Protein AF-A0A9E7ELX6-F1 (afdb_monomer_lite)

Foldseek 3Di:
DDDDDADDDQGFDFDDDDDDDDDDDDPDPDDDGDGQGQDDPDFQPDKDKDWDDDPDATEIEIEGEGPDPVDDQQVVLVVVLVSCVVSVWPPWDWDQPDPFTWTWTADPVVRYIYIYTYQPVVVVLLVLVLVLQCQQEVLLVVLLVLQVLLCVLAVQQDLVVLHFHSSLSSLLSLLLQLPDVVRQTDLFLVDDWPDWDAGPNFIDTGHRVSVVNNCVRVVPPDDSLRSNLVSLCCLQPPDPQQFWAGESNVSDTDGCVVLVQNDDDVQFHSRHFYADNTNRNDGSSRSHDPVSSVSVNLLSVVLNCLSVPPPCSSDVSSNHDDPPDPDD

pLDDT: mean 79.44, std 24.9, range [22.45, 98.88]

InterPro domains:
  IPR002058 PAP/25A-associated [PF03828] (223-282)
  IPR043519 Nucleotidyltransferase superfamily [G3DSA:3.30.460.10] (56-136)
  IPR043519 Nucleotidyltransferase superfamily [SSF81301] (57-135)
  IPR054708 Poly(A) RNA polymerase, mitochondrial-like, central palm domain [PF22600] (55-135)

Organism: NCBI:txid320322

Secondary structure (DSSP, 8-state):
-------SSS------------S-TT---------------S---EEEEEE---TT--PEEEEEE---SSS-HHHHHHHHHHHHHHTT-EEEEEETTSSS-EEEEE-TTT--EEEEEES-HHHHHHHHHHHHHHHH-HHHHHHHHHHHHHHHHTT---GGGT---HHHHHHHHHHHHHHSSS-SS--GGGSPPSEEEEETTEEEEE---GGGGTTGGGG----HHHHHHHHHHIIIII--TTTEEEETTTTEEEEGGGGTTTS-BTTB--SSEEB-SS-TT-BGGGG--TTHHHHHHHHHHHHHHHHHH-SSHHHHHTPPP-TTPPP-

Structure (mmCIF, N/CA/C/O backbone):
data_AF-A0A9E7ELX6-F1
#
_entry.id   AF-A0A9E7ELX6-F1
#
loop_
_atom_site.group_PDB
_atom_site.id
_atom_site.type_symbol
_atom_site.label_atom_id
_atom_site.label_alt_id
_atom_site.label_comp_id
_atom_site.label_asym_id
_atom_site.label_entity_id
_atom_site.label_seq_id
_atom_site.pdbx_PDB_ins_code
_atom_site.Cartn_x
_atom_site.Cartn_y
_atom_site.Cartn_z
_atom_site.occupancy
_atom_site.B_iso_or_equiv
_atom_site.auth_seq_id
_atom_site.auth_comp_id
_atom_site.auth_asym_id
_atom_site.auth_atom_id
_atom_site.pdbx_PDB_model_num
ATOM 1 N N . MET A 1 1 ? -21.495 -4.767 -8.941 1.00 22.45 1 MET A N 1
ATOM 2 C CA . MET A 1 1 ? -21.399 -3.375 -8.457 1.00 22.45 1 MET A CA 1
ATOM 3 C C . MET A 1 1 ? -22.542 -3.220 -7.465 1.00 22.45 1 MET A C 1
ATOM 5 O O . MET A 1 1 ? -23.681 -3.338 -7.884 1.00 22.45 1 MET A O 1
ATOM 9 N N . HIS A 1 2 ? -22.265 -3.160 -6.161 1.00 27.70 2 HIS A N 1
ATOM 10 C CA . HIS A 1 2 ? -23.321 -3.033 -5.152 1.00 27.70 2 HIS A CA 1
ATOM 11 C C . HIS A 1 2 ? -23.671 -1.549 -5.040 1.00 27.70 2 HIS A C 1
ATOM 13 O O . HIS A 1 2 ? -22.804 -0.748 -4.699 1.00 27.70 2 HIS A O 1
ATOM 19 N N . LYS A 1 3 ? -24.893 -1.181 -5.428 1.00 23.05 3 LYS A N 1
ATOM 20 C CA . LYS A 1 3 ? -25.427 0.175 -5.291 1.00 23.05 3 LYS A CA 1
ATOM 21 C C . LYS A 1 3 ? -26.283 0.181 -4.026 1.00 23.05 3 LYS A C 1
ATOM 23 O O . LYS A 1 3 ? -27.256 -0.562 -3.958 1.00 23.05 3 LYS A O 1
ATOM 28 N N . LEU A 1 4 ? -25.883 0.963 -3.029 1.00 32.03 4 LEU A N 1
ATOM 29 C CA . LEU A 1 4 ? -26.749 1.339 -1.915 1.00 32.03 4 LEU A CA 1
ATOM 30 C C . LEU A 1 4 ? -27.625 2.494 -2.412 1.00 32.03 4 LEU A C 1
ATOM 32 O O . LEU A 1 4 ? -27.105 3.557 -2.742 1.00 32.03 4 LEU A O 1
ATOM 36 N N . GLU A 1 5 ? -28.933 2.271 -2.526 1.00 23.14 5 GLU A N 1
ATOM 37 C CA . GLU A 1 5 ? -29.912 3.345 -2.715 1.00 23.14 5 GLU A CA 1
ATOM 38 C C . GLU A 1 5 ? -30.614 3.607 -1.386 1.00 23.14 5 GLU A C 1
ATOM 40 O O . GLU A 1 5 ? -31.257 2.720 -0.830 1.00 23.14 5 GLU A O 1
ATOM 45 N N . ILE A 1 6 ? -30.485 4.838 -0.893 1.00 31.94 6 ILE A N 1
ATOM 46 C CA . ILE A 1 6 ? -31.216 5.353 0.264 1.00 31.94 6 ILE A CA 1
ATOM 47 C C . ILE A 1 6 ? -32.429 6.094 -0.304 1.00 31.94 6 ILE A C 1
ATOM 49 O O . ILE A 1 6 ? -32.270 7.108 -0.984 1.00 31.94 6 ILE A O 1
ATOM 53 N N . ARG A 1 7 ? -33.643 5.572 -0.088 1.00 24.70 7 ARG A N 1
ATOM 54 C CA . ARG A 1 7 ? -34.881 6.287 -0.432 1.00 24.70 7 ARG A CA 1
ATOM 55 C C . ARG A 1 7 ? -35.396 7.006 0.809 1.00 24.70 7 ARG A C 1
ATOM 57 O O . ARG A 1 7 ? -35.614 6.396 1.848 1.00 24.70 7 ARG A O 1
ATOM 64 N N . ASN A 1 8 ? -35.547 8.318 0.678 1.00 28.16 8 ASN A N 1
ATOM 65 C CA . ASN A 1 8 ? -35.987 9.221 1.731 1.00 28.16 8 ASN A CA 1
ATOM 66 C C . ASN A 1 8 ? -37.445 8.927 2.119 1.00 28.16 8 ASN A C 1
ATOM 68 O O . ASN A 1 8 ? -38.327 9.153 1.294 1.00 28.16 8 ASN A O 1
ATOM 72 N N . GLN A 1 9 ? -37.657 8.428 3.344 1.00 26.08 9 GLN A N 1
ATOM 73 C CA . GLN A 1 9 ? -38.807 8.612 4.255 1.00 26.08 9 GLN A CA 1
ATOM 74 C C . GLN A 1 9 ? -38.853 7.424 5.235 1.00 26.08 9 GLN A C 1
ATOM 76 O O . GLN A 1 9 ? -39.344 6.357 4.890 1.00 26.08 9 GLN A O 1
ATOM 81 N N . GLY A 1 10 ? -38.335 7.615 6.455 1.00 27.48 10 GLY A N 1
ATOM 82 C CA . GLY A 1 10 ? -38.254 6.562 7.478 1.00 27.48 10 GLY A CA 1
ATOM 83 C C . GLY A 1 10 ? -37.110 5.588 7.194 1.00 27.48 10 GLY A C 1
ATOM 84 O O . GLY A 1 10 ? -37.259 4.628 6.448 1.00 27.48 10 GLY A O 1
ATOM 85 N N . THR A 1 11 ? -35.929 5.882 7.728 1.00 34.50 11 THR A N 1
ATOM 86 C CA . THR A 1 11 ? -34.677 5.279 7.260 1.00 34.50 11 THR A CA 1
ATOM 87 C C . THR A 1 11 ? -34.459 3.873 7.829 1.00 34.50 11 THR A C 1
ATOM 89 O O . THR A 1 11 ? -33.931 3.716 8.927 1.00 34.50 11 THR A O 1
ATOM 92 N N . ASP A 1 12 ? -34.829 2.852 7.054 1.00 26.44 12 ASP A N 1
ATOM 93 C CA . ASP A 1 12 ? -34.402 1.462 7.247 1.00 26.44 12 ASP A CA 1
ATOM 94 C C . ASP A 1 12 ? -33.076 1.214 6.504 1.00 26.44 12 ASP A C 1
ATOM 96 O O . ASP A 1 12 ? -33.003 1.294 5.275 1.00 26.44 12 ASP A O 1
ATOM 100 N N . VAL A 1 13 ? -32.005 0.880 7.231 1.00 32.59 13 VAL A N 1
ATOM 101 C CA . VAL A 1 13 ? -30.742 0.419 6.627 1.00 32.59 13 VAL A CA 1
ATOM 102 C C . VAL A 1 13 ? -30.836 -1.088 6.396 1.00 32.59 13 VAL A C 1
ATOM 104 O O . VAL A 1 13 ? -30.871 -1.862 7.346 1.00 32.59 13 VAL A O 1
ATOM 107 N N . SER A 1 14 ? -30.884 -1.513 5.132 1.00 28.38 14 SER A N 1
ATOM 108 C CA . SER A 1 14 ? -30.935 -2.932 4.749 1.00 28.38 14 SER A CA 1
ATOM 109 C C . SER A 1 14 ? -29.590 -3.411 4.200 1.00 28.38 14 SER A C 1
ATOM 111 O O . SER A 1 14 ? -29.038 -2.816 3.273 1.00 28.38 14 SER A O 1
ATOM 113 N N . PHE A 1 15 ? -29.075 -4.514 4.747 1.00 33.44 15 PHE A N 1
ATOM 114 C CA . PHE A 1 15 ? -27.857 -5.178 4.281 1.00 33.44 15 PHE A CA 1
ATOM 115 C C . PHE A 1 15 ? -28.208 -6.230 3.223 1.00 33.44 15 PHE A C 1
ATOM 117 O O . PHE A 1 15 ? -29.028 -7.110 3.467 1.00 33.44 15 PHE A O 1
ATOM 124 N N . TYR A 1 16 ? -27.564 -6.177 2.055 1.00 28.41 16 TYR A N 1
ATOM 125 C CA . TYR A 1 16 ? -27.756 -7.170 0.995 1.00 28.41 16 TYR A CA 1
ATOM 126 C C . TYR A 1 16 ? -26.464 -7.954 0.780 1.00 28.41 16 TYR A C 1
ATOM 128 O O . TYR A 1 16 ? -25.477 -7.410 0.282 1.00 28.41 16 TYR A O 1
ATOM 136 N N . THR A 1 17 ? -26.469 -9.248 1.099 1.00 27.94 17 THR A N 1
ATOM 137 C CA . THR A 1 17 ? -25.413 -10.176 0.675 1.00 27.94 17 THR A CA 1
ATOM 138 C C . THR A 1 17 ? -26.001 -11.216 -0.277 1.00 27.94 17 THR A C 1
ATOM 140 O O . THR A 1 17 ? -27.091 -11.738 -0.063 1.00 27.94 17 THR A O 1
ATOM 143 N N . LYS A 1 18 ? -25.304 -11.481 -1.388 1.00 25.00 18 LYS A N 1
ATOM 144 C CA . LYS A 1 18 ? -25.704 -12.486 -2.383 1.00 25.00 18 LYS A CA 1
ATOM 145 C C . LYS A 1 18 ? -24.998 -13.797 -2.042 1.00 25.00 18 LYS A C 1
ATOM 147 O O . LYS A 1 18 ? -23.776 -13.866 -2.173 1.00 25.00 18 LYS A O 1
ATOM 152 N N . SER A 1 19 ? -25.730 -14.827 -1.622 1.00 27.33 19 SER A N 1
ATOM 153 C CA . SER A 1 19 ? -25.197 -16.193 -1.560 1.00 27.33 19 SER A CA 1
ATOM 154 C C . SER A 1 19 ? -25.403 -16.886 -2.916 1.00 27.33 19 SER A C 1
ATOM 156 O O . SER A 1 19 ? -26.374 -16.618 -3.623 1.00 27.33 19 SER A O 1
ATOM 158 N N . LYS A 1 20 ? -24.459 -17.739 -3.334 1.00 27.25 20 LYS A N 1
ATOM 159 C CA . LYS A 1 20 ? -24.657 -18.642 -4.479 1.00 27.25 20 LYS A CA 1
ATOM 160 C C . LYS A 1 20 ? -25.323 -19.920 -3.969 1.00 27.25 20 LYS A C 1
ATOM 162 O O . LYS A 1 20 ? -24.670 -20.694 -3.275 1.00 27.25 20 LYS A O 1
ATOM 167 N N . GLY A 1 21 ? -26.584 -20.126 -4.337 1.00 26.39 21 GLY A N 1
ATOM 168 C CA . GLY A 1 21 ? -27.239 -21.433 -4.324 1.00 26.39 21 GLY A CA 1
ATOM 169 C C . GLY A 1 21 ? -27.056 -22.121 -5.678 1.00 26.39 21 GLY A C 1
ATOM 170 O O . GLY A 1 21 ? -27.049 -21.466 -6.716 1.00 26.39 21 GLY A O 1
ATOM 171 N N . SER A 1 22 ? -26.826 -23.426 -5.646 1.00 36.28 22 SER A N 1
ATOM 172 C CA . SER A 1 22 ? -26.727 -24.330 -6.792 1.00 36.28 22 SER A CA 1
ATOM 173 C C . SER A 1 22 ? -28.102 -24.637 -7.395 1.00 36.28 22 SER A C 1
ATOM 175 O O . SER A 1 22 ? -28.970 -25.088 -6.652 1.00 36.28 22 SER A O 1
ATOM 177 N N . GLY A 1 23 ? -28.248 -24.504 -8.716 1.00 29.06 23 GLY A N 1
ATOM 178 C CA . GLY A 1 23 ? -29.360 -25.083 -9.481 1.00 29.06 23 GLY A CA 1
ATOM 179 C C . GLY A 1 23 ? -30.110 -24.085 -10.366 1.00 29.06 23 GLY A C 1
ATOM 180 O O . GLY A 1 23 ? -30.684 -23.143 -9.840 1.00 29.06 23 GLY A O 1
ATOM 181 N N . ASP A 1 24 ? -30.035 -24.353 -11.674 1.00 30.47 24 ASP A N 1
ATOM 182 C CA . ASP A 1 24 ? -30.873 -24.013 -12.838 1.00 30.47 24 ASP A CA 1
ATOM 183 C C . ASP A 1 24 ? -31.498 -22.612 -13.019 1.00 30.47 24 ASP A C 1
ATOM 185 O O . ASP A 1 24 ? -31.987 -21.950 -12.111 1.00 30.47 24 ASP A O 1
ATOM 189 N N . GLU A 1 25 ? -31.421 -22.157 -14.272 1.00 35.16 25 GLU A N 1
ATOM 190 C CA . GLU A 1 25 ? -31.136 -20.771 -14.657 1.00 35.16 25 GLU A CA 1
ATOM 191 C C . GLU A 1 25 ? -32.322 -19.797 -14.743 1.00 35.16 25 GLU A C 1
ATOM 193 O O . GLU A 1 25 ? -32.055 -18.630 -14.996 1.00 35.16 25 GLU A O 1
ATOM 198 N N . ASP A 1 26 ? -33.578 -20.174 -14.472 1.00 29.62 26 ASP A N 1
ATOM 199 C CA . ASP A 1 26 ? -34.710 -19.283 -14.815 1.00 29.62 26 ASP A CA 1
ATOM 200 C C . ASP A 1 26 ? -35.842 -19.095 -13.771 1.00 29.62 26 ASP A C 1
ATOM 202 O O . ASP A 1 26 ? -36.738 -18.295 -14.021 1.00 29.62 26 ASP A O 1
ATOM 206 N N . ASP A 1 27 ? -35.786 -19.685 -12.563 1.00 27.84 27 ASP A N 1
ATOM 207 C CA . ASP A 1 27 ? -36.924 -19.661 -11.600 1.00 27.84 27 ASP A CA 1
ATOM 208 C C . ASP A 1 27 ? -36.611 -19.152 -10.163 1.00 27.84 27 ASP A C 1
ATOM 210 O O . ASP A 1 27 ? -37.219 -19.578 -9.181 1.00 27.84 27 ASP A O 1
ATOM 214 N N . LEU A 1 28 ? -35.681 -18.205 -9.976 1.00 25.23 28 LEU A N 1
ATOM 215 C CA . LEU A 1 28 ? -35.247 -17.740 -8.637 1.00 25.23 28 LEU A CA 1
ATOM 216 C C . LEU A 1 28 ? -35.348 -16.214 -8.448 1.00 25.23 28 LEU A C 1
ATOM 218 O O . LEU A 1 28 ? -34.338 -15.520 -8.317 1.00 25.23 28 LEU A O 1
ATOM 222 N N . TRP A 1 29 ? -36.576 -15.685 -8.389 1.00 27.83 29 TRP A N 1
ATOM 223 C CA . TRP A 1 29 ? -36.841 -14.279 -8.026 1.00 27.83 29 TRP A CA 1
ATOM 224 C C . TRP A 1 29 ? -37.444 -14.065 -6.630 1.00 27.83 29 TRP A C 1
ATOM 226 O O . TRP A 1 29 ? -37.610 -12.913 -6.233 1.00 27.83 29 TRP A O 1
ATOM 236 N N . GLU A 1 30 ? -37.691 -15.112 -5.832 1.00 25.53 30 GLU A N 1
ATOM 237 C CA . GLU A 1 30 ? -38.274 -14.937 -4.494 1.00 25.53 30 GLU A CA 1
ATOM 238 C C . GLU A 1 30 ? -37.635 -15.778 -3.368 1.00 25.53 30 GLU A C 1
ATOM 240 O O . GLU A 1 30 ? -37.547 -17.004 -3.410 1.00 25.53 30 GLU A O 1
ATOM 245 N N . SER A 1 31 ? -37.324 -15.059 -2.280 1.00 23.12 31 SER A N 1
ATOM 246 C CA . SER A 1 31 ? -37.016 -15.508 -0.909 1.00 23.12 31 SER A CA 1
ATOM 247 C C . SER A 1 31 ? -35.575 -15.999 -0.638 1.00 23.12 31 SER A C 1
ATOM 249 O O . SER A 1 31 ? -34.993 -16.745 -1.410 1.00 23.12 31 SER A O 1
ATOM 251 N N . LYS A 1 32 ? -34.887 -15.617 0.448 1.00 24.28 32 LYS A N 1
ATOM 252 C CA . LYS A 1 32 ? -35.296 -15.032 1.737 1.00 24.28 32 LYS A CA 1
ATOM 253 C C . LYS A 1 32 ? -34.351 -13.888 2.142 1.00 24.28 32 LYS A C 1
ATOM 255 O O . LYS A 1 32 ? -33.142 -14.085 2.241 1.00 24.28 32 LYS A O 1
ATOM 260 N N . MET A 1 33 ? -34.921 -12.711 2.398 1.00 24.91 33 MET A N 1
ATOM 261 C CA . MET A 1 33 ? -34.268 -11.555 3.023 1.00 24.91 33 MET A CA 1
ATOM 262 C C . MET A 1 33 ? -34.242 -11.746 4.544 1.00 24.91 33 MET A C 1
ATOM 264 O O . MET A 1 33 ? -35.296 -11.927 5.142 1.00 24.91 33 MET A O 1
ATOM 268 N N . ASN A 1 34 ? -33.070 -11.654 5.172 1.00 25.73 34 ASN A N 1
ATOM 269 C CA . ASN A 1 34 ? -32.964 -11.438 6.616 1.00 25.73 34 ASN A CA 1
ATOM 270 C C . ASN A 1 34 ? -32.462 -10.004 6.830 1.00 25.73 34 ASN A C 1
ATOM 272 O O . ASN A 1 34 ? -31.333 -9.683 6.464 1.00 25.73 34 ASN A O 1
ATOM 276 N N . SER A 1 35 ? -33.323 -9.134 7.360 1.00 25.28 35 SER A N 1
ATOM 277 C CA . SER A 1 35 ? -33.039 -7.723 7.645 1.00 25.28 35 SER A CA 1
ATOM 278 C C . SER A 1 35 ? -32.598 -7.534 9.099 1.00 25.28 35 SER A C 1
ATOM 280 O O . SER A 1 35 ? -33.271 -8.021 10.005 1.00 25.28 35 SER A O 1
ATOM 282 N N . ALA A 1 36 ? -31.532 -6.768 9.334 1.00 26.83 36 ALA A N 1
ATOM 283 C CA . ALA A 1 36 ? -31.234 -6.177 10.638 1.00 26.83 36 ALA A CA 1
ATOM 284 C C . ALA A 1 36 ? -31.425 -4.658 10.526 1.00 26.83 36 ALA A C 1
ATOM 286 O O . ALA A 1 36 ? -30.651 -3.986 9.849 1.00 26.83 36 ALA A O 1
ATOM 287 N N . THR A 1 37 ? -32.484 -4.132 11.143 1.00 26.16 37 THR A N 1
ATOM 288 C CA . THR A 1 37 ? -32.845 -2.710 11.094 1.00 26.16 37 THR A CA 1
ATOM 289 C C . THR A 1 37 ? -32.130 -1.947 12.212 1.00 26.16 37 THR A C 1
ATOM 291 O O . THR A 1 37 ? -32.508 -2.065 13.376 1.00 26.16 37 THR A O 1
ATOM 294 N N . LEU A 1 38 ? -31.119 -1.137 11.880 1.00 29.27 38 LEU A N 1
ATOM 295 C CA . LEU A 1 38 ? -30.598 -0.119 12.802 1.00 29.27 38 LEU A CA 1
ATOM 296 C C . LEU A 1 38 ? -31.484 1.133 12.725 1.00 29.27 38 LEU A C 1
ATOM 298 O O . LEU A 1 38 ? -31.378 1.906 11.775 1.00 29.27 38 LEU A O 1
ATOM 302 N N . LYS A 1 39 ? -32.335 1.356 13.734 1.00 23.50 39 LYS A N 1
ATOM 303 C CA . LYS A 1 39 ? -32.979 2.661 13.953 1.00 23.50 39 LYS A CA 1
ATOM 304 C C . LYS A 1 39 ? -31.995 3.574 14.680 1.00 23.50 39 LYS A C 1
ATOM 306 O O . LYS A 1 39 ? -31.838 3.466 15.893 1.00 23.50 39 LYS A O 1
ATOM 311 N N . VAL A 1 40 ? -31.332 4.455 13.939 1.00 30.34 40 VAL A N 1
ATOM 312 C CA . VAL A 1 40 ? -30.548 5.559 14.507 1.00 30.34 40 VAL A CA 1
ATOM 313 C C . VAL A 1 40 ? -31.337 6.837 14.255 1.00 30.34 40 VAL A C 1
ATOM 315 O O . VAL A 1 40 ? -31.574 7.213 13.109 1.00 30.34 40 VAL A O 1
ATOM 318 N N . ASP A 1 41 ? -31.817 7.454 15.329 1.00 23.16 41 ASP A N 1
ATOM 319 C CA . ASP A 1 41 ? -32.601 8.681 15.262 1.00 23.16 41 ASP A CA 1
ATOM 320 C C . ASP A 1 41 ? -31.676 9.847 14.852 1.00 23.16 41 A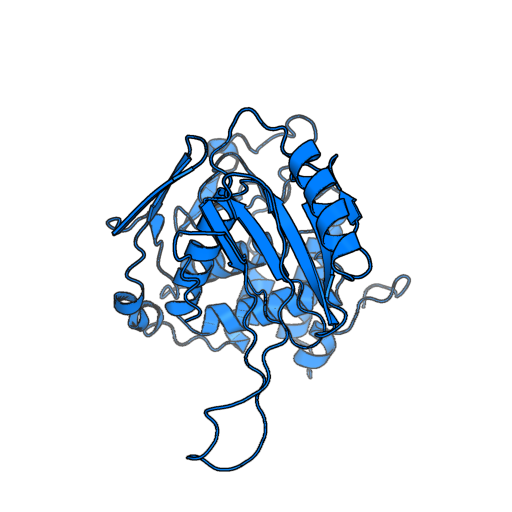SP A C 1
ATOM 322 O O . ASP A 1 41 ? -30.793 10.241 15.612 1.00 23.16 41 ASP A O 1
ATOM 326 N N . ARG A 1 42 ? -31.932 10.375 13.645 1.00 26.05 42 ARG A N 1
ATOM 327 C CA . ARG A 1 42 ? -31.391 11.585 12.983 1.00 26.05 42 ARG A CA 1
ATOM 328 C C . ARG A 1 42 ? -30.038 11.487 12.238 1.00 26.05 42 ARG A C 1
ATOM 330 O O . ARG A 1 42 ? -28.992 11.197 12.799 1.00 26.05 42 ARG A O 1
ATOM 337 N N . GLU A 1 43 ? -30.154 11.777 10.933 1.00 28.41 43 GLU A N 1
ATOM 338 C CA . GLU A 1 43 ? -29.164 12.231 9.931 1.00 28.41 43 GLU A CA 1
ATOM 339 C C . GLU A 1 43 ? -27.845 11.447 9.769 1.00 28.41 43 GLU A C 1
ATOM 341 O O . GLU A 1 43 ? -26.746 11.954 9.964 1.00 28.41 43 GLU A O 1
ATOM 346 N N . VAL A 1 44 ? -27.943 10.211 9.264 1.00 31.14 44 VAL A N 1
ATOM 347 C CA . VAL A 1 44 ? -26.820 9.532 8.590 1.00 31.14 44 VAL A CA 1
ATOM 348 C C . VAL A 1 44 ? -26.994 9.698 7.082 1.00 31.14 44 VAL A C 1
ATOM 350 O O . VAL A 1 44 ? -27.922 9.129 6.507 1.00 31.14 44 VAL A O 1
ATOM 353 N N . ASN A 1 45 ? -26.107 10.459 6.434 1.00 26.92 45 ASN A N 1
ATOM 354 C CA . ASN A 1 45 ? -26.265 10.791 5.018 1.00 26.92 45 ASN A CA 1
ATOM 355 C C . ASN A 1 45 ? -25.803 9.660 4.080 1.00 26.92 45 ASN A C 1
ATOM 357 O O . ASN A 1 45 ? -26.511 9.402 3.112 1.00 26.92 45 ASN A O 1
ATOM 361 N N . TYR A 1 46 ? -24.707 8.923 4.352 1.00 28.86 46 TYR A N 1
ATOM 362 C CA . TYR A 1 46 ? -24.292 7.764 3.527 1.00 28.86 46 TYR A CA 1
ATOM 363 C C . TYR A 1 46 ? -23.419 6.737 4.293 1.00 28.86 46 TYR A C 1
ATOM 365 O O . TYR A 1 46 ? -22.630 7.092 5.167 1.00 28.86 46 TYR A O 1
ATOM 373 N N . VAL A 1 47 ? -23.506 5.448 3.923 1.00 32.00 47 VAL A N 1
ATOM 374 C CA . VAL A 1 47 ? -22.641 4.353 4.424 1.00 32.00 47 VAL A CA 1
ATOM 375 C C . VAL A 1 47 ? -21.730 3.868 3.293 1.00 32.00 47 VAL A C 1
ATOM 377 O O . VAL A 1 47 ? -22.228 3.465 2.239 1.00 32.00 47 VAL A O 1
ATOM 380 N N . VAL A 1 48 ? -20.407 3.864 3.497 1.00 30.41 48 VAL A N 1
ATOM 381 C CA . VAL A 1 48 ? -19.440 3.332 2.518 1.00 30.41 48 VAL A CA 1
ATOM 382 C C . VAL A 1 48 ? -18.813 2.042 3.046 1.00 30.41 48 VAL A C 1
ATOM 384 O O . VAL A 1 48 ? -18.115 2.048 4.057 1.00 30.41 48 VAL A O 1
ATOM 387 N N . THR A 1 49 ? -19.044 0.926 2.349 1.00 33.94 49 THR A N 1
ATOM 388 C CA . THR A 1 49 ? -18.520 -0.401 2.716 1.00 33.94 49 THR A CA 1
ATOM 389 C C . THR A 1 49 ? -17.331 -0.800 1.839 1.00 33.94 49 THR A C 1
ATOM 391 O O . THR A 1 49 ? -17.460 -0.832 0.608 1.00 33.94 49 THR A O 1
ATOM 394 N N . HIS A 1 50 ? -16.210 -1.197 2.444 1.00 35.00 50 HIS A N 1
ATOM 395 C CA . HIS A 1 50 ? -15.087 -1.834 1.757 1.00 35.00 50 HIS A CA 1
ATOM 396 C C . HIS A 1 50 ? -14.962 -3.304 2.176 1.00 35.00 50 HIS A C 1
ATOM 398 O O . HIS A 1 50 ? -14.840 -3.635 3.348 1.00 35.00 50 HIS A O 1
ATOM 404 N N . ILE A 1 51 ? -14.972 -4.210 1.195 1.00 33.59 51 ILE A N 1
ATOM 405 C CA . ILE A 1 51 ? -14.756 -5.645 1.422 1.00 33.59 51 ILE A CA 1
ATOM 406 C C . ILE A 1 51 ? -13.311 -5.967 1.046 1.00 33.59 51 ILE A C 1
ATOM 408 O O . ILE A 1 51 ? -12.956 -5.946 -0.137 1.00 33.59 51 ILE A O 1
ATOM 412 N N . SER A 1 52 ? -12.472 -6.289 2.031 1.00 31.28 52 SER A N 1
ATOM 413 C CA . SER A 1 52 ? -11.122 -6.793 1.779 1.00 31.28 52 SER A CA 1
ATOM 414 C C . SER A 1 52 ? -11.174 -8.321 1.584 1.00 31.28 52 SER A C 1
ATOM 416 O O . SER A 1 52 ? -11.247 -9.107 2.523 1.00 31.28 52 SER A O 1
ATOM 418 N N . SER A 1 53 ? -11.220 -8.805 0.335 1.00 31.00 53 SER A N 1
ATOM 419 C CA . SER A 1 53 ? -11.390 -10.249 0.099 1.00 31.00 53 SER A CA 1
ATOM 420 C C . SER A 1 53 ? -10.082 -11.034 0.298 1.00 31.00 53 SER A C 1
ATOM 422 O O . SER A 1 53 ? -9.153 -10.917 -0.505 1.00 31.00 53 SER A O 1
ATOM 424 N N . SER A 1 54 ? -10.038 -11.917 1.297 1.00 32.19 54 SER A N 1
ATOM 425 C CA . SER A 1 54 ? -9.229 -13.147 1.269 1.00 32.19 54 SER A CA 1
ATOM 426 C C . SER A 1 54 ? -10.032 -14.277 1.931 1.00 32.19 54 SER A C 1
ATOM 428 O O . SER A 1 54 ? -10.635 -14.074 2.983 1.00 32.19 54 SER A O 1
ATOM 430 N N . ARG A 1 55 ? -10.137 -15.449 1.287 1.00 36.00 55 ARG A N 1
ATOM 431 C CA . ARG A 1 55 ? -11.000 -16.560 1.738 1.00 36.00 55 ARG A CA 1
ATOM 432 C C . ARG A 1 55 ? -10.557 -17.108 3.104 1.00 36.00 55 ARG A C 1
ATOM 434 O O . ARG A 1 55 ? -9.573 -17.836 3.183 1.00 36.00 55 ARG A O 1
ATOM 441 N N . SER A 1 56 ? -11.320 -16.759 4.145 1.00 38.00 56 SER A N 1
ATOM 442 C CA . SER A 1 56 ? -11.815 -17.596 5.270 1.00 38.00 56 SER A CA 1
ATOM 443 C C . SER A 1 56 ? -12.105 -16.784 6.542 1.00 38.00 56 SER A C 1
ATOM 445 O O . SER A 1 56 ? -12.829 -17.283 7.392 1.00 38.00 56 SER A O 1
ATOM 447 N N . LYS A 1 57 ? -11.626 -15.535 6.643 1.00 50.75 57 LYS A N 1
ATOM 448 C CA . LYS A 1 57 ? -12.038 -14.502 7.619 1.00 50.75 57 LYS A CA 1
ATOM 449 C C . LYS A 1 57 ? -11.685 -13.132 7.029 1.00 50.75 57 LYS A C 1
ATOM 451 O O . LYS A 1 57 ? -10.590 -12.630 7.262 1.00 50.75 57 LYS A O 1
ATOM 456 N N . SER A 1 58 ? -12.513 -12.612 6.127 1.00 51.03 58 SER A N 1
ATOM 457 C CA . SER A 1 58 ? -12.323 -11.259 5.594 1.00 51.03 58 SER A CA 1
ATOM 458 C C . SER A 1 58 ? -12.946 -10.265 6.561 1.00 51.03 58 SER A C 1
ATOM 460 O O . SER A 1 58 ? -14.166 -10.280 6.715 1.00 51.03 58 SER A O 1
ATOM 462 N N . ASP A 1 59 ? -12.111 -9.436 7.182 1.00 65.94 59 ASP A N 1
ATOM 463 C CA . ASP A 1 59 ? -12.562 -8.270 7.934 1.00 65.94 59 ASP A CA 1
ATOM 464 C C . ASP A 1 59 ? -13.114 -7.235 6.936 1.00 65.94 59 ASP A C 1
ATOM 466 O O . ASP A 1 59 ? -12.491 -6.936 5.904 1.00 65.94 59 ASP A O 1
ATOM 470 N N . ILE A 1 60 ? -14.336 -6.770 7.191 1.00 74.38 60 ILE A N 1
ATOM 471 C CA . ILE A 1 60 ? -14.998 -5.715 6.420 1.00 74.38 60 ILE A CA 1
ATOM 472 C C . ILE A 1 60 ? -14.742 -4.385 7.119 1.00 74.38 60 ILE A C 1
ATOM 474 O O . ILE A 1 60 ? -15.133 -4.210 8.269 1.00 74.38 60 ILE A O 1
ATOM 478 N N . ASP A 1 61 ? -14.168 -3.427 6.401 1.00 73.88 61 ASP A N 1
ATOM 479 C CA . ASP A 1 61 ? -13.975 -2.069 6.900 1.00 73.88 61 ASP A CA 1
ATOM 480 C C . ASP A 1 61 ? -15.109 -1.172 6.384 1.00 73.88 61 ASP A C 1
ATOM 482 O O . ASP A 1 61 ? -15.339 -1.059 5.172 1.00 73.88 61 ASP A O 1
ATOM 486 N N . VAL A 1 62 ? -15.836 -0.522 7.291 1.00 77.19 62 VAL A N 1
ATOM 487 C CA . VAL A 1 62 ? -16.945 0.387 6.966 1.00 77.19 62 VAL A CA 1
ATOM 488 C C . VAL A 1 62 ? -16.632 1.787 7.477 1.00 77.19 62 VAL A C 1
ATOM 490 O O . VAL A 1 62 ? -16.200 1.976 8.613 1.00 77.19 62 VAL A O 1
ATOM 493 N N . CYS A 1 63 ? -16.885 2.789 6.638 1.00 75.44 63 CYS A N 1
ATOM 494 C CA . CYS A 1 63 ? -16.865 4.188 7.043 1.00 75.44 63 CYS A CA 1
ATOM 495 C C . CYS A 1 63 ? -18.293 4.734 7.035 1.00 75.44 63 CYS A C 1
ATOM 497 O O . CYS A 1 63 ? -18.952 4.783 5.991 1.00 75.44 63 CYS A O 1
ATOM 499 N N . LEU A 1 64 ? -18.754 5.161 8.207 1.00 76.31 64 LEU A N 1
ATOM 500 C CA . LEU A 1 64 ? -19.998 5.890 8.388 1.00 76.31 64 LEU A CA 1
ATOM 501 C C . LEU A 1 64 ? -19.732 7.376 8.130 1.00 76.31 64 LEU A C 1
ATOM 503 O O . LEU A 1 64 ? -18.905 7.979 8.820 1.00 76.31 64 LEU A O 1
ATOM 507 N N . ALA A 1 65 ? -20.389 7.945 7.120 1.00 74.50 65 ALA A N 1
ATOM 508 C CA . ALA A 1 65 ? -20.313 9.370 6.829 1.00 74.50 65 ALA A CA 1
ATOM 509 C C . ALA A 1 65 ? -21.500 10.081 7.493 1.00 74.50 65 ALA A C 1
ATOM 511 O O . ALA A 1 65 ? -22.656 9.826 7.143 1.00 74.50 65 ALA A O 1
ATOM 512 N N . ILE A 1 66 ? -21.202 10.951 8.456 1.00 73.94 66 ILE A N 1
ATOM 513 C CA . ILE A 1 66 ? -22.189 11.747 9.193 1.00 73.94 66 ILE A CA 1
ATOM 514 C C . ILE A 1 66 ? -21.854 13.219 8.991 1.00 73.94 66 ILE A C 1
ATOM 516 O O . ILE A 1 66 ? -20.719 13.632 9.232 1.00 73.94 66 ILE A O 1
ATOM 520 N N . ASP A 1 67 ? -22.852 13.981 8.558 1.00 69.12 67 ASP A N 1
ATOM 521 C CA . ASP A 1 67 ? -22.756 15.412 8.253 1.00 69.12 67 ASP A CA 1
ATOM 522 C C . ASP A 1 67 ? -23.164 16.260 9.469 1.00 69.12 67 ASP A C 1
ATOM 524 O O . ASP A 1 67 ? -23.965 17.182 9.382 1.00 69.12 67 ASP A O 1
ATOM 528 N N . ASP A 1 68 ? -22.650 15.872 10.635 1.00 70.06 68 ASP A N 1
ATOM 529 C CA . ASP A 1 68 ? -22.841 16.566 11.905 1.00 70.06 68 ASP A CA 1
ATOM 530 C C . ASP A 1 68 ? -21.476 16.650 12.593 1.00 70.06 68 ASP A C 1
ATOM 532 O O . ASP A 1 68 ? -20.905 15.649 13.043 1.00 70.06 68 ASP A O 1
ATOM 536 N N . HIS A 1 69 ? -20.911 17.856 12.583 1.00 66.19 69 HIS A N 1
ATOM 537 C CA . HIS A 1 69 ? -19.575 18.137 13.100 1.00 66.19 69 HIS A CA 1
ATOM 538 C C . HIS A 1 69 ? -19.555 18.403 14.610 1.00 66.19 69 HIS A C 1
ATOM 540 O O . HIS A 1 69 ? -18.470 18.385 15.197 1.00 66.19 69 HIS A O 1
ATOM 546 N N . ASP A 1 70 ? -20.716 18.614 15.233 1.00 70.00 70 ASP A N 1
ATOM 547 C CA . ASP A 1 70 ? -20.820 18.926 16.661 1.00 70.00 70 ASP A CA 1
ATOM 548 C C . ASP A 1 70 ? -20.827 17.651 17.519 1.00 70.00 70 ASP A C 1
ATOM 550 O O . ASP A 1 70 ? -20.523 17.680 18.716 1.00 70.00 70 ASP A O 1
ATOM 554 N N . LEU A 1 71 ? -21.120 16.501 16.909 1.00 71.75 71 LEU A N 1
ATOM 555 C CA . LEU A 1 71 ? -21.097 15.211 17.582 1.00 71.75 71 LEU A CA 1
ATOM 556 C C . LEU A 1 71 ? -19.674 14.653 17.727 1.00 71.75 71 LEU A C 1
ATOM 558 O O . LEU A 1 71 ? -18.938 14.420 16.765 1.00 71.75 71 LEU A O 1
ATOM 562 N N . SER A 1 72 ? -19.315 14.323 18.966 1.00 83.44 72 SER A N 1
ATOM 563 C CA . SER A 1 72 ? -18.114 13.548 19.278 1.00 83.44 72 SER A CA 1
ATOM 564 C C . SER A 1 72 ? -18.145 12.197 18.552 1.00 83.44 72 SER A C 1
ATOM 566 O O . SER A 1 72 ? -19.051 11.384 18.752 1.00 83.44 72 SER A O 1
ATOM 568 N N . LYS A 1 73 ? -17.110 11.912 17.743 1.00 82.81 73 LYS A N 1
ATOM 569 C CA . LYS A 1 73 ? -16.944 10.611 17.061 1.00 82.81 73 LYS A CA 1
ATOM 570 C C . LYS A 1 73 ? -16.988 9.443 18.050 1.00 82.81 73 LYS A C 1
ATOM 572 O O . LYS A 1 73 ? -17.539 8.394 17.732 1.00 82.81 73 LYS A O 1
ATOM 577 N N . SER A 1 74 ? -16.422 9.626 19.243 1.00 85.62 74 SER A N 1
ATOM 578 C CA . SER A 1 74 ? -16.440 8.617 20.303 1.00 85.62 74 SER A CA 1
ATOM 579 C C . SER A 1 74 ? -17.857 8.354 20.800 1.00 85.62 74 SER A C 1
ATOM 581 O O . SER A 1 74 ? -18.231 7.196 20.951 1.00 85.62 74 SER A O 1
ATOM 583 N N . ASP A 1 75 ? -18.662 9.399 20.982 1.00 84.50 75 ASP A N 1
ATOM 584 C CA . ASP A 1 75 ? -20.040 9.266 21.466 1.00 84.50 75 ASP A CA 1
ATOM 585 C C . ASP A 1 75 ? -20.924 8.595 20.413 1.00 84.50 75 ASP A C 1
ATOM 587 O O . ASP A 1 75 ? -21.748 7.743 20.746 1.00 84.50 75 ASP A O 1
ATOM 591 N N . ILE A 1 76 ? -20.714 8.924 19.133 1.00 83.44 76 ILE A N 1
ATOM 592 C CA . ILE A 1 76 ? -21.366 8.242 18.008 1.00 83.44 76 ILE A CA 1
ATOM 593 C C . ILE A 1 76 ? -21.021 6.752 18.024 1.00 83.44 76 ILE A C 1
ATOM 595 O O . ILE A 1 76 ? -21.916 5.920 17.909 1.00 83.44 76 ILE A O 1
ATOM 599 N N . LEU A 1 77 ? -19.742 6.399 18.170 1.00 86.06 77 LEU A N 1
ATOM 600 C CA . LEU A 1 77 ? -19.303 5.002 18.173 1.00 86.06 77 LEU A CA 1
ATOM 601 C C . LEU A 1 77 ? -19.811 4.228 19.394 1.00 86.06 77 LEU A C 1
ATOM 603 O O . LEU A 1 77 ? -20.176 3.066 19.248 1.00 86.06 77 LEU A O 1
ATOM 607 N N . LEU A 1 78 ? -19.873 4.853 20.572 1.00 87.56 78 LEU A N 1
ATOM 608 C CA . LEU A 1 78 ? -20.454 4.235 21.768 1.00 87.56 78 LEU A CA 1
ATOM 609 C C . LEU A 1 78 ? -21.948 3.956 21.569 1.00 87.56 78 LEU A C 1
ATOM 611 O O . LEU A 1 78 ? -22.378 2.817 21.731 1.00 87.56 78 LEU A O 1
ATOM 615 N N . LYS A 1 79 ? -22.714 4.949 21.097 1.00 84.25 79 LYS A N 1
ATOM 616 C CA . LYS A 1 79 ? -24.132 4.756 20.748 1.00 84.25 79 LYS A CA 1
ATOM 617 C C . LYS A 1 79 ? -24.312 3.686 19.672 1.00 84.25 79 LYS A C 1
ATOM 619 O O . LYS A 1 79 ? -25.217 2.864 19.759 1.00 84.25 79 LYS A O 1
ATOM 624 N N . LEU A 1 80 ? -23.452 3.682 18.655 1.00 83.19 80 LEU A N 1
ATOM 625 C CA . LEU A 1 80 ? -23.485 2.679 17.597 1.00 83.19 80 LEU A CA 1
ATOM 626 C C . LEU A 1 80 ? -23.236 1.277 18.165 1.00 83.19 80 LEU A C 1
ATOM 628 O O . LEU A 1 80 ? -23.959 0.356 17.803 1.00 83.19 80 LEU A O 1
ATOM 632 N N . ALA A 1 81 ? -22.266 1.110 19.065 1.00 85.12 81 ALA A N 1
ATOM 633 C CA . ALA A 1 81 ? -22.006 -0.166 19.723 1.00 85.12 81 ALA A CA 1
ATOM 634 C C . ALA A 1 81 ? -23.235 -0.672 20.497 1.00 85.12 81 ALA A C 1
ATOM 636 O O . ALA A 1 81 ? -23.613 -1.830 20.320 1.00 85.12 81 ALA A O 1
ATOM 637 N N . ASP A 1 82 ? -23.913 0.196 21.254 1.00 79.00 82 ASP A N 1
ATOM 638 C CA . ASP A 1 82 ? -25.136 -0.164 21.986 1.00 79.00 82 ASP A CA 1
ATOM 639 C C . ASP A 1 82 ? -26.255 -0.639 21.040 1.00 79.00 82 ASP A C 1
ATOM 641 O O . ASP A 1 82 ? -26.936 -1.639 21.303 1.00 79.00 82 ASP A O 1
ATOM 645 N N . ILE A 1 83 ? -26.428 0.042 19.901 1.00 79.88 83 ILE A N 1
ATOM 646 C CA . ILE A 1 83 ? -27.433 -0.324 18.891 1.00 79.88 83 ILE A CA 1
ATOM 647 C C . ILE A 1 83 ? -27.070 -1.652 18.215 1.00 79.88 83 ILE A C 1
ATOM 649 O O . ILE A 1 83 ? -27.933 -2.514 18.053 1.00 79.88 83 ILE A O 1
ATOM 653 N N . LEU A 1 84 ? -25.802 -1.850 17.847 1.00 82.50 84 LEU A N 1
ATOM 654 C CA . LEU A 1 84 ? -25.322 -3.087 17.221 1.00 82.50 84 LEU A CA 1
ATOM 655 C C . LEU A 1 84 ? -25.460 -4.286 18.167 1.00 82.50 84 LEU A C 1
ATOM 657 O O . LEU A 1 84 ? -25.875 -5.364 17.739 1.00 82.50 84 LEU A O 1
ATOM 661 N N . GLN A 1 85 ? -25.173 -4.088 19.455 1.00 80.38 85 GLN A N 1
ATOM 662 C CA . GLN A 1 85 ? -25.341 -5.112 20.483 1.00 80.38 85 GLN A CA 1
ATOM 663 C C . GLN A 1 85 ? -26.823 -5.453 20.699 1.00 80.38 85 GLN A C 1
ATOM 665 O O . GLN A 1 85 ? -27.180 -6.628 20.782 1.00 80.38 85 GLN A O 1
ATOM 670 N N . SER A 1 86 ? -27.698 -4.444 20.695 1.00 77.25 86 SER A N 1
ATOM 671 C CA . SER A 1 86 ? -29.157 -4.636 20.736 1.00 77.25 86 SER A CA 1
ATOM 672 C C . SER A 1 86 ? -29.696 -5.334 19.477 1.00 77.25 86 SER A C 1
ATOM 674 O O . SER A 1 86 ? -30.712 -6.023 19.530 1.00 77.25 86 SER A O 1
ATOM 676 N N . GLY A 1 87 ? -28.997 -5.194 18.348 1.00 73.88 87 GLY A N 1
ATOM 677 C CA . GLY A 1 87 ? -29.283 -5.850 17.070 1.00 73.88 87 GLY A CA 1
ATOM 678 C C . GLY A 1 87 ? -28.809 -7.305 16.961 1.00 73.88 87 GLY A C 1
ATOM 679 O O . GLY A 1 87 ? -28.786 -7.840 15.855 1.00 73.88 87 GLY A O 1
ATOM 680 N N . ASN A 1 88 ? -28.436 -7.952 18.073 1.00 79.00 88 ASN A N 1
ATOM 681 C CA . ASN A 1 88 ? -27.934 -9.333 18.139 1.00 79.00 88 ASN A CA 1
ATOM 682 C C . ASN A 1 88 ? -26.612 -9.591 17.387 1.00 79.00 88 ASN A C 1
ATOM 684 O O . ASN A 1 88 ? -26.312 -10.739 17.048 1.00 79.00 88 ASN A O 1
ATOM 688 N N . LEU A 1 89 ? -25.798 -8.560 17.143 1.00 80.31 89 LEU A N 1
ATOM 689 C CA . LEU A 1 89 ? -24.430 -8.757 16.659 1.00 80.31 89 LEU A CA 1
ATOM 690 C C . LEU A 1 89 ? -23.527 -9.229 17.803 1.00 80.31 89 LEU A C 1
ATOM 692 O O . LEU A 1 89 ? -23.727 -8.892 18.970 1.00 80.31 89 LEU A O 1
ATOM 696 N N . GLN A 1 90 ? -22.530 -10.044 17.469 1.00 83.94 90 GLN A N 1
ATOM 697 C CA . GLN A 1 90 ? -21.631 -10.650 18.447 1.00 83.94 90 GLN A CA 1
ATOM 698 C C . GLN A 1 90 ? -20.327 -9.869 18.568 1.00 83.94 90 GLN A C 1
ATOM 700 O O . GLN A 1 90 ? -19.908 -9.185 17.638 1.00 83.94 90 GLN A O 1
ATOM 705 N N . ASN A 1 91 ? -19.657 -10.016 19.715 1.00 88.94 91 ASN A N 1
ATOM 706 C CA . ASN A 1 91 ? -18.332 -9.447 19.981 1.00 88.94 91 ASN A CA 1
ATOM 707 C C . ASN A 1 91 ? -18.229 -7.950 19.645 1.00 88.94 91 ASN A C 1
ATOM 709 O O . ASN A 1 91 ? -17.217 -7.497 19.111 1.00 88.94 91 ASN A O 1
ATOM 713 N N . VAL A 1 92 ? -19.290 -7.195 19.942 1.00 88.19 92 VAL A N 1
ATOM 714 C CA . VAL A 1 92 ? -19.319 -5.753 19.707 1.00 88.19 92 VAL A CA 1
ATOM 715 C C . VAL A 1 92 ? -18.366 -5.067 20.685 1.00 88.19 92 VAL A C 1
ATOM 717 O O . VAL A 1 92 ? -18.507 -5.211 21.898 1.00 88.19 92 VAL A O 1
ATOM 720 N N . GLN A 1 93 ? -17.383 -4.334 20.164 1.00 92.38 93 GLN A N 1
ATOM 721 C CA . GLN A 1 93 ? -16.377 -3.641 20.967 1.00 92.38 93 GLN A CA 1
ATOM 722 C C . GLN A 1 93 ? -16.070 -2.258 20.390 1.00 92.38 93 GLN A C 1
ATOM 724 O O . GLN A 1 93 ? -15.517 -2.141 19.298 1.00 92.38 93 GLN A O 1
ATOM 729 N N . ALA A 1 94 ? -16.358 -1.207 21.158 1.00 90.62 94 ALA A N 1
ATOM 730 C CA . ALA A 1 94 ? -15.934 0.151 20.836 1.00 90.62 94 ALA A CA 1
ATOM 731 C C . ALA A 1 94 ? -14.485 0.394 21.296 1.00 90.62 94 ALA A C 1
ATOM 733 O O . ALA A 1 94 ? -14.146 0.221 22.466 1.00 90.62 94 ALA A O 1
ATOM 734 N N . LEU A 1 95 ? -13.626 0.818 20.371 1.00 90.06 95 LEU A N 1
ATOM 735 C CA . LEU A 1 95 ? -12.227 1.182 20.594 1.00 90.06 95 LEU A CA 1
ATOM 736 C C . LEU A 1 95 ? -12.056 2.681 20.321 1.00 90.06 95 LEU A C 1
ATOM 738 O O . LEU A 1 95 ? -11.623 3.090 19.244 1.00 90.06 95 LEU A O 1
ATOM 742 N N . THR A 1 96 ? -12.421 3.515 21.293 1.00 88.38 96 THR A N 1
ATOM 743 C CA . THR A 1 96 ? -12.553 4.974 21.112 1.00 88.38 96 THR A CA 1
ATOM 744 C C . THR A 1 96 ? -11.268 5.773 21.335 1.00 88.38 96 THR A C 1
ATOM 746 O O . THR A 1 96 ? -11.176 6.914 20.898 1.00 88.38 96 THR A O 1
ATOM 749 N N . HIS A 1 97 ? -10.255 5.189 21.978 1.00 83.50 97 HIS A N 1
ATOM 750 C CA . HIS A 1 97 ? -8.992 5.874 22.297 1.00 83.50 97 HIS A CA 1
ATOM 751 C C . HIS A 1 97 ? -7.892 5.700 21.235 1.00 83.50 97 HIS A C 1
ATOM 753 O O . HIS A 1 97 ? -6.784 6.211 21.395 1.00 83.50 97 HIS A O 1
ATOM 759 N N . ALA A 1 98 ? -8.165 4.961 20.158 1.00 79.44 98 ALA A N 1
ATOM 760 C CA . ALA A 1 98 ? -7.227 4.790 19.054 1.00 79.44 98 ALA A CA 1
ATOM 761 C C . ALA A 1 98 ? -7.138 6.058 18.183 1.00 79.44 98 ALA A C 1
ATOM 763 O O . ALA A 1 98 ? -8.048 6.883 18.172 1.00 79.44 98 ALA A O 1
ATOM 764 N N . ARG A 1 99 ? -6.067 6.186 17.377 1.00 78.00 99 ARG A N 1
ATOM 765 C CA . ARG A 1 99 ? -5.915 7.286 16.395 1.00 78.00 99 ARG A CA 1
ATOM 766 C C . ARG A 1 99 ? -7.129 7.396 15.466 1.00 78.00 99 ARG A C 1
ATOM 768 O O . ARG A 1 99 ? -7.539 8.499 15.125 1.00 78.00 99 ARG A O 1
ATOM 775 N N . VAL A 1 100 ? -7.663 6.251 15.045 1.00 83.81 100 VAL A N 1
ATOM 776 C CA . VAL A 1 100 ? -8.939 6.146 14.337 1.00 83.81 100 VAL A CA 1
ATOM 777 C C . VAL A 1 100 ? -9.866 5.332 15.234 1.00 83.81 100 VAL A C 1
ATOM 779 O O . VAL A 1 100 ? -9.682 4.118 15.331 1.00 83.81 100 VAL A O 1
ATOM 782 N N . PRO A 1 101 ? -10.806 5.985 15.931 1.00 86.88 101 PRO A N 1
ATOM 783 C CA . PRO A 1 101 ? -11.823 5.306 16.718 1.00 86.88 101 PRO A CA 1
ATOM 784 C C . PRO A 1 101 ? -12.669 4.367 15.852 1.00 86.88 101 PRO A C 1
ATOM 786 O O . PRO A 1 101 ? -13.112 4.764 14.769 1.00 86.88 101 PRO A O 1
ATOM 789 N N . ILE A 1 102 ? -12.898 3.140 16.328 1.00 89.94 102 ILE A N 1
ATOM 790 C CA . ILE A 1 102 ? -13.688 2.124 15.612 1.00 89.94 102 ILE A CA 1
ATOM 791 C C . ILE A 1 102 ? -14.632 1.352 16.538 1.00 89.94 102 ILE A C 1
ATOM 793 O O . ILE A 1 102 ? -14.399 1.276 17.742 1.00 89.94 102 ILE A O 1
ATOM 797 N N . VAL A 1 103 ? -15.658 0.727 15.964 1.00 89.62 103 VAL A N 1
ATOM 798 C CA . VAL A 1 103 ? -16.441 -0.351 16.583 1.00 89.62 103 VAL A CA 1
ATOM 799 C C . VAL A 1 103 ? -16.172 -1.638 15.820 1.00 89.62 103 VAL A C 1
ATOM 801 O O . VAL A 1 103 ? -16.396 -1.693 14.614 1.00 89.62 103 VAL A O 1
ATOM 804 N N . LYS A 1 104 ? -15.697 -2.665 16.520 1.00 90.19 104 LYS A N 1
ATOM 805 C CA . LYS A 1 104 ? -15.560 -4.024 15.989 1.00 90.19 104 LYS A CA 1
ATOM 806 C C . LYS A 1 104 ? -16.831 -4.811 16.267 1.00 90.19 104 LYS A C 1
ATOM 808 O O . LYS A 1 104 ? -17.424 -4.624 17.326 1.00 90.19 104 LYS A O 1
ATOM 813 N N . LEU A 1 105 ? -17.229 -5.692 15.359 1.00 87.88 105 LEU A N 1
ATOM 814 C CA . LEU A 1 105 ? -18.368 -6.595 15.528 1.00 87.88 105 LEU A CA 1
ATOM 815 C C . LEU A 1 105 ? -18.196 -7.869 14.699 1.00 87.88 105 LEU A C 1
ATOM 817 O O . LEU A 1 105 ? -17.408 -7.911 13.755 1.00 87.88 105 LEU A O 1
ATOM 821 N N . ILE A 1 106 ? -18.985 -8.892 15.018 1.00 84.12 106 ILE A N 1
ATOM 822 C CA . ILE A 1 106 ? -19.165 -10.088 14.197 1.00 84.12 106 ILE A CA 1
ATOM 823 C C . ILE A 1 106 ? -20.650 -10.247 13.888 1.00 84.12 106 ILE A C 1
ATOM 825 O O . ILE A 1 106 ? -21.483 -10.277 14.795 1.00 84.12 106 ILE A O 1
ATOM 829 N N . ASP A 1 107 ? -20.976 -10.392 12.607 1.00 79.56 107 ASP A N 1
ATOM 830 C CA . ASP A 1 107 ? -22.302 -10.834 12.187 1.00 79.56 107 ASP A CA 1
ATOM 831 C C . ASP A 1 107 ? -22.418 -12.354 12.398 1.00 79.56 107 ASP A C 1
ATOM 833 O O . ASP A 1 107 ? -21.731 -13.116 11.709 1.00 79.56 107 ASP A O 1
ATOM 837 N N . PRO A 1 108 ? -23.269 -12.831 13.328 1.00 77.00 108 PRO A N 1
ATOM 838 C CA . PRO A 1 108 ? -23.394 -14.257 13.611 1.00 77.00 108 PRO A CA 1
ATOM 839 C C . PRO A 1 108 ? -24.001 -15.054 12.451 1.00 77.00 108 PRO A C 1
ATOM 841 O O . PRO A 1 108 ? -23.808 -16.268 12.396 1.00 77.00 108 PRO A O 1
ATOM 844 N N . VAL A 1 109 ? -24.725 -14.408 11.528 1.00 76.62 109 VAL A N 1
ATOM 845 C CA . VAL A 1 109 ? -25.366 -15.083 10.390 1.00 76.62 109 VAL A CA 1
ATOM 846 C C . VAL A 1 109 ? -24.330 -15.450 9.333 1.00 76.62 109 VAL A C 1
ATOM 848 O O . VAL A 1 109 ? -24.331 -16.567 8.816 1.00 76.62 109 VAL A O 1
ATOM 851 N N . THR A 1 110 ? -23.440 -14.515 9.005 1.00 76.38 110 THR A N 1
ATOM 852 C CA . THR A 1 110 ? -22.415 -14.711 7.969 1.00 76.38 110 THR A CA 1
ATOM 853 C C . THR A 1 110 ? -21.061 -15.151 8.528 1.00 76.38 110 THR A C 1
ATOM 855 O O . THR A 1 110 ? -20.216 -15.639 7.775 1.00 76.38 110 THR A O 1
ATOM 858 N N . GLY A 1 111 ? -20.837 -14.979 9.833 1.00 75.94 111 GLY A N 1
ATOM 859 C CA . GLY A 1 111 ? -19.543 -15.171 10.490 1.00 75.94 111 GLY A CA 1
ATOM 860 C C . GLY A 1 111 ? -18.508 -14.099 10.129 1.00 75.94 111 GLY A C 1
ATOM 861 O O . GLY A 1 111 ? -17.318 -14.288 10.395 1.00 75.94 111 GLY A O 1
ATOM 862 N N . LEU A 1 112 ? -18.927 -13.005 9.485 1.00 76.25 112 LEU A N 1
ATOM 863 C CA . LEU A 1 112 ? -18.037 -11.936 9.040 1.00 76.25 112 LEU A CA 1
ATOM 864 C C . LEU A 1 112 ? -17.729 -10.976 10.186 1.00 76.25 112 LEU A C 1
ATOM 866 O O . LEU A 1 112 ? -18.620 -10.527 10.902 1.00 76.25 112 LEU A O 1
ATOM 870 N N . SER A 1 113 ? -16.448 -10.652 10.319 1.00 80.88 113 SER A N 1
ATOM 871 C CA . SER A 1 113 ? -15.941 -9.620 11.217 1.00 80.88 113 SER A CA 1
ATOM 872 C C . SER A 1 113 ? -15.974 -8.268 10.503 1.00 80.88 113 SER A C 1
ATOM 874 O O . SER A 1 113 ? -15.720 -8.195 9.295 1.00 80.88 113 SER A O 1
ATOM 876 N N . CYS A 1 114 ? -16.329 -7.208 11.221 1.00 81.25 114 CYS A N 1
ATOM 877 C CA . CYS A 1 114 ? -16.452 -5.868 10.669 1.00 81.25 114 CYS A CA 1
ATOM 878 C C . CYS A 1 114 ? -15.924 -4.805 11.636 1.00 81.25 114 CYS A C 1
ATOM 880 O O . CYS A 1 114 ? -16.274 -4.804 12.815 1.00 81.25 114 CYS A O 1
ATOM 882 N N . ASP A 1 115 ? -15.124 -3.884 11.102 1.00 84.31 115 ASP A N 1
ATOM 883 C CA . ASP A 1 115 ? -14.638 -2.688 11.778 1.00 84.31 115 ASP A CA 1
ATOM 884 C C . ASP A 1 115 ? -15.363 -1.463 11.187 1.00 84.31 115 ASP A C 1
ATOM 886 O O . ASP A 1 115 ? -15.287 -1.200 9.985 1.00 84.31 115 ASP A O 1
ATOM 890 N N . ILE A 1 116 ? -16.072 -0.695 12.018 1.00 83.19 116 ILE A N 1
ATOM 891 C CA . ILE A 1 116 ? -16.800 0.517 11.612 1.00 83.19 116 ILE A CA 1
ATOM 892 C C . ILE A 1 116 ? -16.122 1.753 12.199 1.00 83.19 116 ILE A C 1
ATOM 894 O O . ILE A 1 116 ? -15.953 1.852 13.411 1.00 83.19 116 ILE A O 1
ATOM 898 N N . CYS A 1 117 ? -15.785 2.727 11.356 1.00 83.94 117 CYS A N 1
ATOM 899 C CA . CYS A 1 117 ? -15.253 4.033 11.752 1.00 83.94 117 CYS A CA 1
ATOM 900 C C . CYS A 1 117 ? -16.190 5.172 11.320 1.00 83.94 117 CYS A C 1
ATOM 902 O O . CYS A 1 117 ? -17.025 4.993 10.434 1.00 83.94 117 CYS A O 1
ATOM 904 N N . VAL A 1 118 ? -16.042 6.356 11.924 1.00 80.88 118 VAL A N 1
ATOM 905 C CA . VAL A 1 118 ? -16.843 7.550 11.592 1.00 80.88 118 VAL A CA 1
ATOM 906 C C . VAL A 1 118 ? -15.970 8.612 10.932 1.00 80.88 118 VAL A C 1
ATOM 908 O O . VAL A 1 118 ? -14.929 9.004 11.475 1.00 80.88 118 VAL A O 1
ATOM 911 N N . ASN A 1 119 ? -16.420 9.116 9.780 1.00 78.94 119 ASN A N 1
ATOM 912 C CA . ASN A 1 119 ? -15.791 10.214 9.044 1.00 78.94 119 ASN A CA 1
ATOM 913 C C . ASN A 1 119 ? -14.280 10.003 8.826 1.00 78.94 119 ASN A C 1
ATOM 915 O O . ASN A 1 119 ? -13.481 10.916 9.026 1.00 78.94 119 ASN A O 1
ATOM 919 N N . ASN A 1 120 ? -13.879 8.785 8.448 1.00 82.56 120 ASN A N 1
ATOM 920 C CA . ASN A 1 120 ? -12.541 8.477 7.930 1.00 82.56 120 ASN A CA 1
ATOM 921 C C . ASN A 1 120 ? -12.573 8.470 6.392 1.00 82.56 120 ASN A C 1
ATOM 923 O O . ASN A 1 120 ? -12.268 7.476 5.728 1.00 82.56 120 ASN A O 1
ATOM 927 N N . LEU A 1 121 ? -13.021 9.585 5.815 1.00 84.69 121 LEU A N 1
ATOM 928 C CA . LEU A 1 121 ? -13.302 9.681 4.382 1.00 84.69 121 LEU A CA 1
ATOM 929 C C . LEU A 1 121 ? -12.023 9.586 3.539 1.00 84.69 121 LEU A C 1
ATOM 931 O O . LEU A 1 121 ? -12.066 9.105 2.409 1.00 84.69 121 LEU A O 1
ATOM 935 N N . LEU A 1 122 ? -10.864 9.957 4.092 1.00 85.44 122 LEU A N 1
ATOM 936 C CA . LEU A 1 122 ? -9.593 9.851 3.377 1.00 85.44 122 LEU A CA 1
ATOM 937 C C . LEU A 1 122 ? -9.232 8.384 3.095 1.00 85.44 122 LEU A C 1
ATOM 939 O O . LEU A 1 122 ? -8.769 8.062 2.001 1.00 85.44 122 LEU A O 1
ATOM 943 N N . ALA A 1 123 ? -9.534 7.471 4.027 1.00 82.62 123 ALA A N 1
ATOM 944 C CA . ALA A 1 123 ? -9.355 6.034 3.816 1.00 82.62 123 ALA A CA 1
ATOM 945 C C . ALA A 1 123 ? -10.255 5.488 2.693 1.00 82.62 123 ALA A C 1
ATOM 947 O O . ALA A 1 123 ? -9.834 4.606 1.937 1.00 82.62 123 ALA A O 1
ATOM 948 N N . VAL A 1 124 ? -11.460 6.045 2.526 1.00 81.88 124 VAL A N 1
ATOM 949 C CA . VAL A 1 124 ? -12.355 5.710 1.406 1.00 81.88 124 VAL A CA 1
ATOM 950 C C . VAL A 1 124 ? -11.738 6.143 0.076 1.00 81.88 124 VAL A C 1
ATOM 952 O O . VAL A 1 124 ? -11.688 5.356 -0.874 1.00 81.88 124 VAL A O 1
ATOM 955 N N . VAL A 1 125 ? -11.211 7.370 0.005 1.00 87.50 125 VAL A N 1
ATOM 956 C CA . VAL A 1 125 ? -10.576 7.890 -1.217 1.00 87.50 125 VAL A CA 1
ATOM 957 C C . VAL A 1 125 ? -9.296 7.115 -1.554 1.00 87.50 125 VAL A C 1
ATOM 959 O O . VAL A 1 125 ? -9.105 6.739 -2.713 1.00 87.50 125 VAL A O 1
ATOM 962 N N . ASN A 1 126 ? -8.474 6.780 -0.554 1.00 88.25 126 ASN A N 1
ATOM 963 C CA . ASN A 1 126 ? -7.320 5.888 -0.710 1.00 88.25 126 ASN A CA 1
ATOM 964 C C . ASN A 1 126 ? -7.737 4.519 -1.257 1.00 88.25 126 ASN A C 1
ATOM 966 O O . ASN A 1 126 ? -7.141 4.013 -2.209 1.00 88.25 126 ASN A O 1
ATOM 970 N N . THR A 1 127 ? -8.809 3.932 -0.725 1.00 85.69 127 THR A N 1
ATOM 971 C CA . THR A 1 127 ? -9.292 2.630 -1.199 1.00 85.69 127 THR A CA 1
ATOM 972 C C . THR A 1 127 ? -9.824 2.695 -2.631 1.00 85.69 127 THR A C 1
ATOM 974 O O . THR A 1 127 ? -9.595 1.762 -3.409 1.00 85.69 127 THR A O 1
ATOM 977 N N . LYS A 1 128 ? -10.473 3.801 -3.025 1.00 92.44 128 LYS A N 1
ATOM 978 C CA . LYS A 1 128 ? -10.843 4.044 -4.428 1.00 92.44 128 LYS A CA 1
ATOM 979 C C . LYS A 1 128 ? -9.598 4.101 -5.321 1.00 92.44 128 LYS A C 1
ATOM 981 O O . LYS A 1 128 ? -9.554 3.365 -6.303 1.00 92.44 128 LYS A O 1
ATOM 986 N N . LEU A 1 129 ? -8.566 4.861 -4.942 1.00 94.19 129 LEU A N 1
ATOM 987 C CA . LEU A 1 129 ? -7.312 4.950 -5.704 1.00 94.19 129 LEU A CA 1
ATOM 988 C C . LEU A 1 129 ? -6.655 3.570 -5.897 1.00 94.19 129 LEU A C 1
ATOM 990 O O . LEU A 1 129 ? -6.280 3.204 -7.011 1.00 94.19 129 LEU A O 1
ATOM 994 N N . LEU A 1 130 ? -6.555 2.769 -4.831 1.00 93.38 130 LEU A N 1
ATOM 995 C CA . LEU A 1 130 ? -6.015 1.403 -4.890 1.00 93.38 130 LEU A CA 1
ATOM 996 C C . LEU A 1 130 ? -6.826 0.497 -5.827 1.00 93.38 130 LEU A C 1
ATOM 998 O O . LEU A 1 130 ? -6.259 -0.293 -6.587 1.00 93.38 130 LEU A O 1
ATOM 1002 N N . LYS A 1 131 ? -8.158 0.604 -5.776 1.00 89.06 131 LYS A N 1
ATOM 1003 C CA . LYS A 1 131 ? -9.065 -0.144 -6.653 1.00 89.06 131 LYS A CA 1
ATOM 1004 C C . LYS A 1 131 ? -8.891 0.272 -8.111 1.00 89.06 131 LYS A C 1
ATOM 1006 O O . LYS A 1 131 ? -8.914 -0.588 -8.989 1.00 89.06 131 LYS A O 1
ATOM 1011 N N . ASP A 1 132 ? -8.706 1.557 -8.370 1.00 94.25 132 ASP A N 1
ATOM 1012 C CA . ASP A 1 132 ? -8.496 2.080 -9.715 1.00 94.25 132 ASP A CA 1
ATOM 1013 C C . ASP A 1 132 ? -7.155 1.590 -10.282 1.00 94.25 132 ASP A C 1
ATOM 1015 O O . ASP A 1 132 ? -7.133 1.053 -11.389 1.00 94.25 132 ASP A O 1
ATOM 1019 N N . TYR A 1 133 ? -6.077 1.572 -9.488 1.00 97.88 133 TYR A N 1
ATOM 1020 C CA . TYR A 1 133 ? -4.830 0.892 -9.870 1.00 97.88 133 TYR A CA 1
ATOM 1021 C C . TYR A 1 133 ? -5.024 -0.603 -10.177 1.00 97.88 133 TYR A C 1
ATOM 1023 O O . TYR A 1 133 ? -4.497 -1.107 -11.172 1.00 97.88 133 TYR A O 1
ATOM 1031 N N . ALA A 1 134 ? -5.792 -1.326 -9.355 1.00 92.81 134 ALA A N 1
ATOM 1032 C CA . ALA A 1 134 ? -6.036 -2.762 -9.533 1.00 92.81 134 ALA A CA 1
ATOM 1033 C C . ALA A 1 134 ? -6.810 -3.106 -10.819 1.00 92.81 134 ALA A C 1
ATOM 1035 O O . ALA A 1 134 ? -6.733 -4.243 -11.289 1.00 92.81 134 ALA A O 1
ATOM 1036 N N . GLN A 1 135 ? -7.530 -2.143 -11.401 1.00 94.00 135 GLN A N 1
ATOM 1037 C CA . GLN A 1 135 ? -8.253 -2.312 -12.665 1.00 94.00 135 GLN A CA 1
ATOM 1038 C C . GLN A 1 135 ? -7.361 -2.152 -13.907 1.00 94.00 135 GLN A C 1
ATOM 1040 O O . GLN A 1 135 ? -7.772 -2.558 -14.996 1.00 94.00 135 GLN A O 1
ATOM 1045 N N . ILE A 1 136 ? -6.157 -1.587 -13.760 1.00 97.00 136 ILE A N 1
ATOM 1046 C CA . ILE A 1 136 ? -5.240 -1.307 -14.876 1.00 97.00 136 ILE A CA 1
ATOM 1047 C C . ILE A 1 136 ? -4.527 -2.582 -15.333 1.00 97.00 136 ILE A C 1
ATOM 1049 O O . ILE A 1 136 ? -4.514 -2.885 -16.523 1.00 97.00 136 ILE A O 1
ATOM 1053 N N . ASP A 1 137 ? -3.942 -3.339 -14.398 1.00 97.75 137 ASP A N 1
ATOM 1054 C CA . ASP A 1 137 ? -3.195 -4.562 -14.703 1.00 97.75 137 ASP A CA 1
ATOM 1055 C C . ASP A 1 137 ? -3.403 -5.636 -13.624 1.00 97.75 137 ASP A C 1
ATOM 1057 O O . ASP A 1 137 ? -3.140 -5.426 -12.437 1.00 97.75 137 ASP A O 1
ATOM 1061 N N . LYS A 1 138 ? -3.828 -6.834 -14.048 1.00 95.44 138 LYS A N 1
ATOM 1062 C CA . LYS A 1 138 ? -4.115 -7.971 -13.154 1.00 95.44 138 LYS A CA 1
ATOM 1063 C C . LYS A 1 138 ? -2.920 -8.394 -12.293 1.00 95.44 138 LYS A C 1
ATOM 1065 O O . LYS A 1 138 ? -3.118 -8.969 -11.221 1.00 95.44 138 LYS A O 1
ATOM 1070 N N . ARG A 1 139 ? -1.688 -8.124 -12.745 1.00 97.94 139 ARG A N 1
ATOM 1071 C CA . ARG A 1 139 ? -0.461 -8.485 -12.020 1.00 97.94 139 ARG A CA 1
ATOM 1072 C C . ARG A 1 139 ? -0.335 -7.727 -10.704 1.00 97.94 139 ARG A C 1
ATOM 1074 O O . ARG A 1 139 ? 0.250 -8.279 -9.780 1.00 97.94 139 ARG A O 1
ATOM 1081 N N . LEU A 1 140 ? -0.934 -6.536 -10.572 1.00 97.19 140 LEU A N 1
ATOM 1082 C CA . LEU A 1 140 ? -0.994 -5.833 -9.287 1.00 97.19 140 LEU A CA 1
ATOM 1083 C C . LEU A 1 140 ? -1.780 -6.641 -8.255 1.00 97.19 140 LEU A C 1
ATOM 1085 O O . LEU A 1 140 ? -1.276 -6.884 -7.163 1.00 97.19 140 LEU A O 1
ATOM 1089 N N . HIS A 1 141 ? -2.986 -7.095 -8.605 1.00 88.50 141 HIS A N 1
ATOM 1090 C CA . HIS A 1 141 ? -3.809 -7.886 -7.689 1.00 88.50 141 HIS A CA 1
ATOM 1091 C C . HIS A 1 141 ? -3.094 -9.179 -7.274 1.00 88.50 141 HIS A C 1
ATOM 1093 O O . HIS A 1 141 ? -3.063 -9.521 -6.095 1.00 88.50 141 HIS A O 1
ATOM 1099 N N . GLN A 1 142 ? -2.466 -9.864 -8.235 1.00 90.56 142 GLN A N 1
ATOM 1100 C CA . GLN A 1 142 ? -1.703 -11.087 -7.979 1.00 90.56 142 GLN A CA 1
ATOM 1101 C C . GLN A 1 142 ? -0.497 -10.835 -7.061 1.00 90.56 142 GLN A C 1
ATOM 1103 O O . GLN A 1 142 ? -0.318 -11.554 -6.080 1.00 90.56 142 GLN A O 1
ATOM 1108 N N . LEU A 1 143 ? 0.309 -9.808 -7.348 1.00 97.19 143 LEU A N 1
ATOM 1109 C CA . LEU A 1 143 ? 1.508 -9.488 -6.571 1.00 97.19 143 LEU A CA 1
ATOM 1110 C C . LEU A 1 143 ? 1.139 -9.050 -5.154 1.00 97.19 143 LEU A C 1
ATOM 1112 O O . LEU A 1 143 ? 1.667 -9.598 -4.191 1.00 97.19 143 LEU A O 1
ATOM 1116 N N . ALA A 1 144 ? 0.186 -8.125 -5.024 1.00 93.62 144 ALA A N 1
ATOM 1117 C CA . ALA A 1 144 ? -0.279 -7.642 -3.731 1.00 93.62 144 ALA A CA 1
ATOM 1118 C C . ALA A 1 144 ? -0.867 -8.776 -2.879 1.00 93.62 144 ALA A C 1
ATOM 1120 O O . ALA A 1 144 ? -0.626 -8.821 -1.675 1.00 93.62 144 ALA A O 1
ATOM 1121 N N . PHE A 1 145 ? -1.598 -9.719 -3.484 1.00 88.75 145 PHE A N 1
ATOM 1122 C CA . PHE A 1 145 ? -2.109 -10.889 -2.772 1.00 88.75 145 PHE A CA 1
ATOM 1123 C C . PHE A 1 145 ? -0.976 -11.770 -2.231 1.00 88.75 145 PHE A C 1
ATOM 1125 O O . PHE A 1 145 ? -0.982 -12.110 -1.048 1.00 88.75 145 PHE A O 1
ATOM 1132 N N . LEU A 1 146 ? 0.011 -12.101 -3.069 1.00 93.12 146 LEU A N 1
ATOM 1133 C CA . LEU A 1 146 ? 1.156 -12.930 -2.678 1.00 93.12 146 LEU A CA 1
ATOM 1134 C C . LEU A 1 146 ? 1.987 -12.249 -1.584 1.00 93.12 146 LEU A C 1
ATOM 1136 O O . LEU A 1 146 ? 2.264 -12.865 -0.560 1.00 93.12 146 LEU A O 1
ATOM 1140 N N . VAL A 1 147 ? 2.313 -10.965 -1.746 1.00 96.31 147 VAL A N 1
ATOM 1141 C CA . VAL A 1 147 ? 3.077 -10.198 -0.749 1.00 96.31 147 VAL A CA 1
ATOM 1142 C C . VAL A 1 147 ? 2.309 -10.091 0.568 1.00 96.31 147 VAL A C 1
ATOM 1144 O O . VAL A 1 147 ? 2.886 -10.320 1.627 1.00 96.31 147 VAL A O 1
ATOM 1147 N N . LYS A 1 148 ? 0.997 -9.829 0.540 1.00 91.06 148 LYS A N 1
ATOM 1148 C CA . LYS A 1 148 ? 0.182 -9.808 1.766 1.00 91.06 148 LYS A CA 1
ATOM 1149 C C . LYS A 1 148 ? 0.131 -11.171 2.450 1.00 91.06 148 LYS A C 1
ATOM 1151 O O . LYS A 1 148 ? 0.199 -11.232 3.677 1.00 91.06 148 LYS A O 1
ATOM 1156 N N . HIS A 1 149 ? -0.004 -12.248 1.678 1.00 89.44 149 HIS A N 1
ATOM 1157 C CA . HIS A 1 149 ? -0.014 -13.599 2.226 1.00 89.44 149 HIS A CA 1
ATOM 1158 C C . HIS A 1 149 ? 1.329 -13.940 2.879 1.00 89.44 149 HIS A C 1
ATOM 1160 O O . HIS A 1 149 ? 1.337 -14.373 4.027 1.00 89.44 149 HIS A O 1
ATOM 1166 N N . TRP A 1 150 ? 2.446 -13.646 2.204 1.00 96.19 150 TRP A N 1
ATOM 1167 C CA . TRP A 1 150 ? 3.789 -13.745 2.781 1.00 96.19 150 TRP A CA 1
ATOM 1168 C C . TRP A 1 150 ? 3.898 -12.941 4.077 1.00 96.19 150 TRP A C 1
ATOM 1170 O O . TRP A 1 150 ? 4.231 -13.511 5.112 1.00 96.19 150 TRP A O 1
ATOM 1180 N N . ALA A 1 151 ? 3.517 -11.663 4.065 1.00 93.94 151 ALA A N 1
ATOM 1181 C CA . ALA A 1 151 ? 3.646 -10.799 5.233 1.00 93.94 151 ALA A CA 1
ATOM 1182 C C . ALA A 1 151 ? 2.853 -11.332 6.438 1.00 93.94 151 ALA A C 1
ATOM 1184 O O . ALA A 1 151 ? 3.330 -11.286 7.570 1.00 93.94 151 ALA A O 1
ATOM 1185 N N . ARG A 1 152 ? 1.663 -11.900 6.197 1.00 89.19 152 ARG A N 1
ATOM 1186 C CA . ARG A 1 152 ? 0.859 -12.558 7.235 1.00 89.19 152 ARG A CA 1
ATOM 1187 C C . ARG A 1 152 ? 1.509 -13.850 7.732 1.00 89.19 152 ARG A C 1
ATOM 1189 O O . ARG A 1 152 ? 1.618 -14.036 8.939 1.00 89.19 152 ARG A O 1
ATOM 1196 N N . SER A 1 153 ? 1.951 -14.731 6.833 1.00 91.19 153 SER A N 1
ATOM 1197 C CA . SER A 1 153 ? 2.612 -15.989 7.210 1.00 91.19 153 SER A CA 1
ATOM 1198 C C . SER A 1 153 ? 3.887 -15.743 8.017 1.00 91.19 153 SER A C 1
ATOM 1200 O O . SER A 1 153 ? 4.185 -16.496 8.942 1.00 91.19 153 SER A O 1
ATOM 1202 N N . ARG A 1 154 ? 4.614 -14.666 7.708 1.00 93.50 154 ARG A N 1
ATOM 1203 C CA . ARG A 1 154 ? 5.860 -14.282 8.381 1.00 93.50 154 ARG A CA 1
ATOM 1204 C C . ARG A 1 154 ? 5.666 -13.353 9.586 1.00 93.50 154 ARG A C 1
ATOM 1206 O O . ARG A 1 154 ? 6.651 -12.981 10.205 1.00 93.50 154 ARG A O 1
ATOM 1213 N N . ARG A 1 155 ? 4.418 -13.013 9.943 1.00 91.88 155 ARG A N 1
ATOM 1214 C CA . ARG A 1 155 ? 4.060 -12.087 11.041 1.00 91.88 155 ARG A CA 1
ATOM 1215 C C . ARG A 1 155 ? 4.720 -10.704 10.938 1.00 91.88 155 ARG A C 1
ATOM 1217 O O . ARG A 1 155 ? 5.058 -10.086 11.937 1.00 91.88 155 ARG A O 1
ATOM 1224 N N . VAL A 1 156 ? 4.860 -10.196 9.715 1.00 93.12 156 VAL A N 1
ATOM 1225 C CA . VAL A 1 156 ? 5.371 -8.846 9.419 1.00 93.12 156 VAL A CA 1
ATOM 1226 C C . VAL A 1 156 ? 4.266 -7.907 8.905 1.00 93.12 156 VAL A C 1
ATOM 1228 O O . VAL A 1 156 ? 4.532 -7.000 8.117 1.00 93.12 156 VAL A O 1
ATOM 1231 N N . ASN A 1 157 ? 3.015 -8.151 9.322 1.00 88.44 157 ASN A N 1
ATOM 1232 C CA . ASN A 1 157 ? 1.804 -7.381 8.983 1.00 88.44 157 ASN A CA 1
ATOM 1233 C C . ASN A 1 157 ? 0.988 -6.993 10.239 1.00 88.44 157 ASN A C 1
ATOM 1235 O O . ASN A 1 157 ? -0.238 -7.045 10.253 1.00 88.44 157 ASN A O 1
ATOM 1239 N N . GLU A 1 158 ? 1.672 -6.693 11.338 1.00 85.31 158 GLU A N 1
ATOM 1240 C CA . GLU A 1 158 ? 1.105 -6.385 12.655 1.00 85.31 158 GLU A CA 1
ATOM 1241 C C . GLU A 1 158 ? 1.661 -5.034 13.134 1.00 85.31 158 GLU A C 1
ATOM 1243 O O . GLU A 1 158 ? 2.739 -4.950 13.730 1.00 85.31 158 GLU A O 1
ATOM 1248 N N . THR A 1 159 ? 0.942 -3.942 12.852 1.00 80.88 159 THR A N 1
ATOM 1249 C CA . THR A 1 159 ? 1.411 -2.569 13.133 1.00 80.88 159 THR A CA 1
ATOM 1250 C C . THR A 1 159 ? 1.644 -2.293 14.614 1.00 80.88 159 THR A C 1
ATOM 1252 O O . THR A 1 159 ? 2.548 -1.540 14.961 1.00 80.88 159 THR A O 1
ATOM 1255 N N . TYR A 1 160 ? 0.888 -2.944 15.498 1.00 76.94 160 TYR A N 1
ATOM 1256 C CA . TYR A 1 160 ? 1.071 -2.856 16.949 1.00 76.94 160 TYR A CA 1
ATOM 1257 C C . TYR A 1 160 ? 2.356 -3.545 17.443 1.00 76.94 160 TYR A C 1
ATOM 1259 O O . TYR A 1 160 ? 2.821 -3.236 18.535 1.00 76.94 160 TYR A O 1
ATOM 1267 N N . GLN A 1 161 ? 2.953 -4.437 16.642 1.00 79.50 161 GLN A N 1
ATOM 1268 C CA . GLN A 1 161 ? 4.286 -5.018 16.875 1.00 79.50 161 GLN A CA 1
ATOM 1269 C C . GLN A 1 161 ? 5.393 -4.263 16.119 1.00 79.50 161 GLN A C 1
ATOM 1271 O O . GLN A 1 161 ? 6.512 -4.754 15.998 1.00 79.50 161 GLN A O 1
ATOM 1276 N N . GLY A 1 162 ? 5.085 -3.082 15.575 1.00 82.31 162 GLY A N 1
ATOM 1277 C CA . GLY A 1 162 ? 6.043 -2.263 14.837 1.00 82.31 162 GLY A CA 1
ATOM 1278 C C . GLY A 1 162 ? 6.346 -2.766 13.425 1.00 82.31 162 GLY A C 1
ATOM 1279 O O . GLY A 1 162 ? 7.394 -2.457 12.876 1.00 82.31 162 GLY A O 1
ATOM 1280 N N . THR A 1 163 ? 5.460 -3.548 12.806 1.00 87.75 163 THR A N 1
ATOM 1281 C CA . THR A 1 163 ? 5.633 -3.977 11.404 1.00 87.75 163 THR A CA 1
ATOM 1282 C C . THR A 1 163 ? 4.664 -3.248 10.468 1.00 87.75 163 THR A C 1
ATOM 1284 O O . THR A 1 163 ? 3.845 -2.437 10.899 1.00 87.75 163 THR A O 1
ATOM 1287 N N . LEU A 1 164 ? 4.792 -3.449 9.157 1.00 92.38 164 LEU A N 1
ATOM 1288 C CA . LEU A 1 164 ? 4.040 -2.678 8.163 1.00 92.38 164 LEU A CA 1
ATOM 1289 C C . LEU A 1 164 ? 2.563 -3.080 8.106 1.00 92.38 164 LEU A C 1
ATOM 1291 O O . LEU A 1 164 ? 2.203 -4.224 8.355 1.00 92.38 164 LEU A O 1
ATOM 1295 N N . SER A 1 165 ? 1.691 -2.154 7.710 1.00 90.56 165 SER A N 1
ATOM 1296 C CA . SER A 1 165 ? 0.287 -2.475 7.445 1.00 90.56 165 SER A CA 1
ATOM 1297 C C . SER A 1 165 ? 0.106 -3.146 6.080 1.00 90.56 165 SER A C 1
ATOM 1299 O O . SER A 1 165 ? 0.894 -2.955 5.150 1.00 90.56 165 SER A O 1
ATOM 1301 N N . SER A 1 166 ? -1.007 -3.861 5.901 1.00 88.62 166 SER A N 1
ATOM 1302 C CA . SER A 1 166 ? -1.425 -4.344 4.577 1.00 88.62 166 SER A CA 1
ATOM 1303 C C . SER A 1 166 ? -1.518 -3.222 3.537 1.00 88.62 166 SER A C 1
ATOM 1305 O O . SER A 1 166 ? -1.200 -3.454 2.375 1.00 88.62 166 SER A O 1
ATOM 1307 N N . TYR A 1 167 ? -1.931 -2.018 3.943 1.00 93.19 167 TYR A N 1
ATOM 1308 C CA . TYR A 1 167 ? -1.986 -0.850 3.066 1.00 93.19 167 TYR A CA 1
ATOM 1309 C C . TYR A 1 167 ? -0.586 -0.441 2.581 1.00 93.19 167 TYR A C 1
ATOM 1311 O O . TYR A 1 167 ? -0.388 -0.278 1.376 1.00 93.19 167 TYR A O 1
ATOM 1319 N N . ALA A 1 168 ? 0.404 -0.402 3.480 1.00 96.50 168 ALA A N 1
ATOM 1320 C CA . ALA A 1 168 ? 1.792 -0.099 3.135 1.00 96.50 168 ALA A CA 1
ATOM 1321 C C . ALA A 1 168 ? 2.360 -1.083 2.101 1.00 96.50 168 ALA A C 1
ATOM 1323 O O . ALA A 1 168 ? 2.912 -0.655 1.088 1.00 96.50 168 ALA A O 1
ATOM 1324 N N . TYR A 1 169 ? 2.136 -2.391 2.278 1.00 97.50 169 TYR A N 1
ATOM 1325 C CA . TYR A 1 169 ? 2.568 -3.396 1.297 1.00 97.50 169 TYR A CA 1
ATOM 1326 C C . TYR A 1 169 ? 1.933 -3.211 -0.085 1.00 97.50 169 TYR A C 1
ATOM 1328 O O . TYR A 1 169 ? 2.591 -3.446 -1.100 1.00 97.50 169 TYR A O 1
ATOM 1336 N N . VAL A 1 170 ? 0.669 -2.783 -0.155 1.00 97.50 170 VAL A N 1
ATOM 1337 C CA . VAL A 1 170 ? 0.021 -2.509 -1.445 1.00 97.50 170 VAL A CA 1
ATOM 1338 C C . VAL A 1 170 ? 0.646 -1.280 -2.113 1.00 97.50 170 VAL A C 1
ATOM 1340 O O . VAL A 1 170 ? 0.916 -1.339 -3.313 1.00 97.50 170 VAL A O 1
ATOM 1343 N N . LEU A 1 171 ? 0.954 -0.213 -1.363 1.00 98.62 171 LEU A N 1
ATOM 1344 C CA . LEU A 1 171 ? 1.672 0.948 -1.909 1.00 98.62 171 LEU A CA 1
ATOM 1345 C C . LEU A 1 171 ? 3.065 0.566 -2.424 1.00 98.62 171 LEU A C 1
ATOM 1347 O O . LEU A 1 171 ? 3.433 0.958 -3.531 1.00 98.62 171 LEU A O 1
ATOM 1351 N N . MET A 1 172 ? 3.800 -0.268 -1.682 1.00 98.75 172 MET A N 1
ATOM 1352 C CA . MET A 1 172 ? 5.088 -0.816 -2.126 1.00 98.75 172 MET A CA 1
ATOM 1353 C C . MET A 1 172 ? 4.952 -1.601 -3.437 1.00 98.75 172 MET A C 1
ATOM 1355 O O . MET A 1 172 ? 5.794 -1.465 -4.323 1.00 98.75 172 MET A O 1
ATOM 1359 N N . CYS A 1 173 ? 3.891 -2.401 -3.594 1.00 98.81 173 CYS A N 1
ATOM 1360 C CA . CYS A 1 173 ? 3.626 -3.134 -4.836 1.00 98.81 173 CYS A CA 1
ATOM 1361 C C . CYS A 1 173 ? 3.309 -2.191 -6.004 1.00 98.81 173 CYS A C 1
ATOM 1363 O O . CYS A 1 173 ? 3.840 -2.381 -7.097 1.00 98.81 173 CYS A O 1
ATOM 1365 N N . ILE A 1 174 ? 2.461 -1.178 -5.793 1.00 98.81 174 ILE A N 1
ATOM 1366 C CA . ILE A 1 174 ? 2.115 -0.195 -6.832 1.00 98.81 174 ILE A CA 1
ATOM 1367 C C . ILE A 1 174 ? 3.371 0.546 -7.288 1.00 98.81 174 ILE A C 1
ATOM 1369 O O . ILE A 1 174 ? 3.655 0.578 -8.485 1.00 98.81 174 ILE A O 1
ATOM 1373 N N . HIS A 1 175 ? 4.152 1.070 -6.343 1.00 98.88 175 HIS A N 1
ATOM 1374 C CA . HIS A 1 175 ? 5.390 1.794 -6.629 1.00 98.88 175 HIS A CA 1
ATOM 1375 C C . HIS A 1 175 ? 6.397 0.927 -7.387 1.00 98.88 175 HIS A C 1
ATOM 1377 O O . HIS A 1 175 ? 6.909 1.328 -8.432 1.00 98.88 175 HIS A O 1
ATOM 1383 N N . PHE A 1 176 ? 6.605 -0.312 -6.938 1.00 98.88 176 PHE A N 1
ATOM 1384 C CA . PHE A 1 176 ? 7.467 -1.265 -7.630 1.00 98.88 176 PHE A CA 1
ATOM 1385 C C . PHE A 1 176 ? 7.033 -1.494 -9.090 1.00 98.88 176 PHE A C 1
ATOM 1387 O O . PHE A 1 176 ? 7.874 -1.540 -9.993 1.00 98.88 176 PHE A O 1
ATOM 1394 N N . LEU A 1 177 ? 5.723 -1.598 -9.346 1.00 98.81 177 LEU A N 1
ATOM 1395 C CA . LEU A 1 177 ? 5.168 -1.767 -10.692 1.00 98.81 177 LEU A CA 1
ATOM 1396 C C . LEU A 1 177 ? 5.253 -0.491 -11.554 1.00 98.81 177 LEU A C 1
ATOM 1398 O O . LEU A 1 177 ? 5.373 -0.602 -12.780 1.00 98.81 177 LEU A O 1
ATOM 1402 N N . GLN A 1 178 ? 5.245 0.696 -10.941 1.00 98.81 178 GLN A N 1
ATOM 1403 C CA . GLN A 1 178 ? 5.519 1.976 -11.613 1.00 98.81 178 GLN A CA 1
ATOM 1404 C C . GLN A 1 178 ? 6.991 2.091 -12.039 1.00 98.81 178 GLN A C 1
ATOM 1406 O O . GLN A 1 178 ? 7.286 2.601 -13.121 1.00 98.81 178 GLN A O 1
ATOM 1411 N N . LEU A 1 179 ? 7.917 1.563 -11.231 1.00 98.19 179 LEU A N 1
ATOM 1412 C CA . LEU A 1 179 ? 9.356 1.620 -11.506 1.00 98.19 179 LEU A CA 1
ATOM 1413 C C . LEU A 1 179 ? 9.849 0.612 -12.553 1.00 98.19 179 LEU A C 1
ATOM 1415 O O . LEU A 1 179 ? 10.969 0.761 -13.054 1.00 98.19 179 LEU A O 1
ATOM 1419 N N . ARG A 1 180 ? 9.051 -0.407 -12.912 1.00 98.38 180 ARG A N 1
ATOM 1420 C CA . ARG A 1 180 ? 9.450 -1.384 -13.941 1.00 98.38 180 ARG A CA 1
ATOM 1421 C C . ARG A 1 180 ? 9.763 -0.697 -15.269 1.00 98.38 180 ARG A C 1
ATOM 1423 O O . ARG A 1 180 ? 9.260 0.381 -15.585 1.00 98.38 180 ARG A O 1
ATOM 1430 N N . LYS A 1 181 ? 10.593 -1.347 -16.083 1.00 97.44 181 LYS A N 1
ATOM 1431 C CA . LYS A 1 181 ? 10.940 -0.889 -17.432 1.00 97.44 181 LYS A CA 1
ATOM 1432 C C . LYS A 1 181 ? 10.722 -2.040 -18.421 1.00 97.44 181 LYS A C 1
ATOM 1434 O O . LYS A 1 181 ? 11.479 -3.004 -18.374 1.00 97.44 181 LYS A O 1
ATOM 1439 N N . PRO A 1 182 ? 9.705 -1.967 -19.304 1.00 98.25 182 PRO A N 1
ATOM 1440 C CA . PRO A 1 182 ? 8.641 -0.952 -19.371 1.00 98.25 182 PRO A CA 1
ATOM 1441 C C . PRO A 1 182 ? 7.770 -0.910 -18.101 1.00 98.25 182 PRO A C 1
ATOM 1443 O O . PRO A 1 182 ? 7.639 -1.930 -17.424 1.00 98.25 182 PRO A O 1
ATOM 1446 N N . ALA A 1 183 ? 7.181 0.249 -17.787 1.00 98.38 183 ALA A N 1
ATOM 1447 C CA . ALA A 1 183 ? 6.320 0.414 -16.611 1.00 98.38 183 ALA A CA 1
ATOM 1448 C C . ALA A 1 183 ? 5.051 -0.440 -16.734 1.00 98.38 183 ALA A C 1
ATOM 1450 O O . ALA A 1 183 ? 4.491 -0.571 -17.825 1.00 98.38 183 ALA A O 1
ATOM 1451 N N . ILE A 1 184 ? 4.612 -1.031 -15.620 1.00 98.75 184 ILE A N 1
ATOM 1452 C CA . ILE A 1 184 ? 3.381 -1.836 -15.566 1.00 98.75 184 ILE A CA 1
ATOM 1453 C C . ILE A 1 184 ? 2.194 -0.978 -15.131 1.00 98.75 184 ILE A C 1
ATOM 1455 O O . ILE A 1 184 ? 1.095 -1.161 -15.650 1.00 98.75 184 ILE A O 1
ATOM 1459 N N . LEU A 1 185 ? 2.417 -0.032 -14.217 1.00 98.75 185 LEU A N 1
ATOM 1460 C CA . LEU A 1 185 ? 1.405 0.921 -13.765 1.00 98.75 185 LEU A CA 1
ATOM 1461 C C . LEU A 1 185 ? 1.836 2.363 -14.073 1.00 98.75 185 LEU A C 1
ATOM 1463 O O . LEU A 1 185 ? 3.027 2.669 -13.985 1.00 98.75 185 LEU A O 1
ATOM 1467 N N . PRO A 1 186 ? 0.891 3.251 -14.425 1.00 98.56 186 PRO A N 1
ATOM 1468 C CA . PRO A 1 186 ? 1.151 4.680 -14.557 1.00 98.56 186 PRO A CA 1
ATOM 1469 C C . PRO A 1 186 ? 1.225 5.359 -13.184 1.00 98.56 186 PRO A C 1
ATOM 1471 O O . PRO A 1 186 ? 0.972 4.747 -12.148 1.00 98.56 186 PRO A O 1
ATOM 1474 N N . CYS A 1 187 ? 1.518 6.656 -13.176 1.00 98.62 187 CYS A N 1
ATOM 1475 C CA . CYS A 1 187 ? 1.275 7.513 -12.022 1.00 98.62 187 CYS A CA 1
ATOM 1476 C C . CYS A 1 187 ? -0.055 8.254 -12.216 1.00 98.62 187 CYS A C 1
ATOM 1478 O O . CYS A 1 187 ? -0.101 9.248 -12.937 1.00 98.62 187 CYS A O 1
ATOM 1480 N N . LEU A 1 188 ? -1.141 7.774 -11.596 1.00 98.69 188 LEU A N 1
ATOM 1481 C CA . LEU A 1 188 ? -2.485 8.343 -11.804 1.00 98.69 188 LEU A CA 1
ATOM 1482 C C . LEU A 1 188 ? -2.609 9.795 -11.321 1.00 98.69 188 LEU A C 1
ATOM 1484 O O . LEU A 1 188 ? -3.409 10.554 -11.861 1.00 98.69 188 LEU A O 1
ATOM 1488 N N . GLN A 1 189 ? -1.815 10.187 -10.323 1.00 98.44 189 GLN A N 1
ATOM 1489 C CA . GLN A 1 189 ? -1.792 11.547 -9.769 1.00 98.44 189 GLN A CA 1
ATOM 1490 C C . GLN A 1 189 ? -0.934 12.526 -10.585 1.00 98.44 189 GLN A C 1
ATOM 1492 O O . GLN A 1 189 ? -1.001 13.727 -10.343 1.00 98.44 189 GLN A O 1
ATOM 1497 N N . ALA A 1 190 ? -0.151 12.037 -11.553 1.00 97.38 190 ALA A N 1
ATOM 1498 C CA . ALA A 1 190 ? 0.616 12.871 -12.483 1.00 97.38 190 ALA A CA 1
ATOM 1499 C C . ALA A 1 190 ? -0.093 13.083 -13.835 1.00 97.38 190 ALA A C 1
ATOM 1501 O O . ALA A 1 190 ? 0.437 13.768 -14.705 1.00 97.38 190 ALA A O 1
ATOM 1502 N N . MET A 1 191 ? -1.256 12.461 -14.034 1.00 97.81 191 MET A N 1
ATOM 1503 C CA . MET A 1 191 ? -2.062 12.573 -15.249 1.00 97.81 191 MET A CA 1
ATOM 1504 C C . MET A 1 191 ? -3.104 13.692 -15.127 1.00 97.81 191 MET A C 1
ATOM 1506 O O . MET A 1 191 ? -3.415 14.135 -14.021 1.00 97.81 191 MET A O 1
ATOM 1510 N N . ASP A 1 192 ? -3.693 14.097 -16.256 1.00 97.31 192 ASP A N 1
ATOM 1511 C CA . ASP A 1 192 ? -4.806 15.051 -16.279 1.00 97.31 192 ASP A CA 1
ATOM 1512 C C . ASP A 1 192 ? -5.975 14.521 -15.448 1.00 97.31 192 ASP A C 1
ATOM 1514 O O . ASP A 1 192 ? -6.542 13.471 -15.740 1.00 97.31 192 ASP A O 1
ATOM 1518 N N . ALA A 1 193 ? -6.323 15.221 -14.375 1.00 97.12 193 ALA A N 1
ATOM 1519 C CA . ALA A 1 193 ? -7.266 14.692 -13.407 1.00 97.12 193 ALA A CA 1
ATOM 1520 C C . ALA A 1 193 ? -8.691 14.597 -13.964 1.00 97.12 193 ALA A C 1
ATOM 1522 O O . ALA A 1 193 ? -9.203 15.523 -14.590 1.00 97.12 193 ALA A O 1
ATOM 1523 N N . THR A 1 194 ? -9.351 13.482 -13.664 1.00 97.94 194 THR A N 1
ATOM 1524 C CA . THR A 1 194 ? -10.773 13.238 -13.967 1.00 97.94 194 THR A CA 1
ATOM 1525 C C . THR A 1 194 ? -11.609 13.060 -12.702 1.00 97.94 194 THR A C 1
ATOM 1527 O O . THR A 1 194 ? -12.833 13.135 -12.757 1.00 97.94 194 THR A O 1
ATOM 1530 N N . TYR A 1 195 ? -10.944 12.944 -11.549 1.00 96.19 195 TYR A N 1
ATOM 1531 C CA . TYR A 1 195 ? -11.541 12.886 -10.226 1.00 96.19 195 TYR A CA 1
ATOM 1532 C C . TYR A 1 195 ? -10.919 13.938 -9.306 1.00 96.19 195 TYR A C 1
ATOM 1534 O O . TYR A 1 195 ? -9.698 14.120 -9.264 1.00 96.19 195 TYR A O 1
ATOM 1542 N N . THR A 1 196 ? -11.757 14.637 -8.542 1.00 97.25 196 THR A N 1
ATOM 1543 C CA . THR A 1 196 ? -11.334 15.575 -7.499 1.00 97.25 196 THR A CA 1
ATOM 1544 C C . THR A 1 196 ? -12.356 15.587 -6.372 1.00 97.25 196 THR A C 1
ATOM 1546 O O . THR A 1 196 ? -13.539 15.808 -6.613 1.00 97.25 196 THR A O 1
ATOM 1549 N N . VAL A 1 197 ? -11.891 15.400 -5.141 1.00 91.94 197 VAL A N 1
ATOM 1550 C CA . VAL A 1 197 ? -12.682 15.600 -3.920 1.00 91.94 197 VAL A CA 1
ATOM 1551 C C . VAL A 1 197 ? -11.809 16.272 -2.865 1.00 91.94 197 VAL A C 1
ATOM 1553 O O . VAL A 1 197 ? -10.596 16.066 -2.853 1.00 91.94 197 VAL A O 1
ATOM 1556 N N . THR A 1 198 ? -12.404 17.060 -1.977 1.00 92.88 198 THR A N 1
ATOM 1557 C CA . THR A 1 198 ? -11.709 17.607 -0.807 1.00 92.88 198 THR A CA 1
ATOM 1558 C C . THR A 1 198 ? -12.216 16.897 0.439 1.00 92.88 198 THR A C 1
ATOM 1560 O O . THR A 1 198 ? -13.420 16.854 0.669 1.00 92.88 198 THR A O 1
ATOM 1563 N N . VAL A 1 199 ? -11.299 16.339 1.226 1.00 85.06 199 VAL A N 1
ATOM 1564 C CA . VAL A 1 199 ? -11.584 15.661 2.496 1.00 85.06 199 VAL A CA 1
ATOM 1565 C C . VAL A 1 199 ? -10.675 16.258 3.557 1.00 85.06 199 VAL A C 1
ATOM 1567 O O . VAL A 1 199 ? -9.465 16.245 3.365 1.00 85.06 199 VAL A O 1
ATOM 1570 N N . ASP A 1 200 ? -11.232 16.791 4.646 1.00 82.94 200 ASP A N 1
ATOM 1571 C CA . ASP A 1 200 ? -10.465 17.364 5.765 1.00 82.94 200 ASP A CA 1
ATOM 1572 C C . ASP A 1 200 ? -9.351 18.329 5.298 1.00 82.94 200 ASP A C 1
ATOM 1574 O O . ASP A 1 200 ? -8.186 18.208 5.669 1.00 82.94 200 ASP A O 1
ATOM 1578 N N . ASN A 1 201 ? -9.704 19.269 4.409 1.00 87.44 201 ASN A N 1
ATOM 1579 C CA . ASN A 1 201 ? -8.797 20.228 3.746 1.00 87.44 201 ASN A CA 1
ATOM 1580 C C . ASN A 1 201 ? -7.727 19.619 2.820 1.00 87.44 201 ASN A C 1
ATOM 1582 O O . ASN A 1 201 ? -6.915 20.346 2.248 1.00 87.44 201 ASN A O 1
ATOM 1586 N N . THR A 1 202 ? -7.750 18.307 2.604 1.00 92.31 202 THR A N 1
ATOM 1587 C CA . THR A 1 202 ? -6.865 17.606 1.674 1.00 92.31 202 THR A CA 1
ATOM 1588 C C . THR A 1 202 ? -7.571 17.415 0.338 1.00 92.31 202 THR A C 1
ATOM 1590 O O . THR A 1 202 ? -8.551 16.674 0.213 1.00 92.31 202 THR A O 1
ATOM 1593 N N . LYS A 1 203 ? -7.066 18.092 -0.697 1.00 95.44 203 LYS A N 1
ATOM 1594 C CA . LYS A 1 203 ? -7.561 17.954 -2.067 1.00 95.44 203 LYS A CA 1
ATOM 1595 C C . LYS A 1 203 ? -7.006 16.671 -2.692 1.00 95.44 203 LYS A C 1
ATOM 1597 O O . LYS A 1 203 ? -5.838 16.596 -3.064 1.00 95.44 203 LYS A O 1
ATOM 1602 N N . CYS A 1 204 ? -7.862 15.672 -2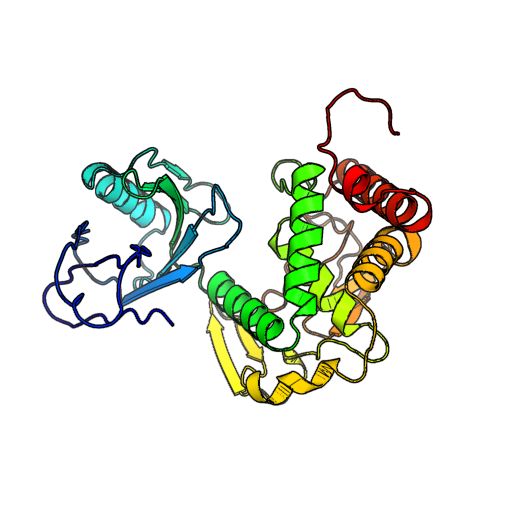.846 1.00 96.12 204 CYS A N 1
ATOM 1603 C CA . CYS A 1 204 ? -7.537 14.386 -3.446 1.00 96.12 204 CYS A CA 1
ATOM 1604 C C . CYS A 1 204 ? -7.861 14.434 -4.941 1.00 96.12 204 CYS A C 1
ATOM 1606 O O . CYS A 1 204 ? -9.026 14.528 -5.325 1.00 96.12 204 CYS A O 1
ATOM 1608 N N . THR A 1 205 ? -6.842 14.420 -5.798 1.00 97.81 205 THR A N 1
ATOM 1609 C CA . THR A 1 205 ? -6.980 14.629 -7.250 1.00 97.81 205 THR A CA 1
ATOM 1610 C C . THR A 1 205 ? -6.153 13.601 -8.017 1.00 97.81 205 THR A C 1
ATOM 1612 O O . THR A 1 205 ? -4.978 13.425 -7.701 1.00 97.81 205 THR A O 1
ATOM 1615 N N . TYR A 1 206 ? -6.755 12.911 -8.991 1.00 98.56 206 TYR A N 1
ATOM 1616 C CA . TYR A 1 206 ? -6.071 11.959 -9.881 1.00 98.56 206 TYR A CA 1
ATOM 1617 C C . TYR A 1 206 ? -6.928 11.616 -11.113 1.00 98.56 206 TYR A C 1
ATOM 1619 O O . TYR A 1 206 ? -8.083 12.036 -11.226 1.00 98.56 206 TYR A O 1
ATOM 1627 N N . PHE A 1 207 ? -6.361 10.861 -12.053 1.00 98.62 207 PHE A N 1
ATOM 1628 C CA . PHE A 1 207 ? -7.086 10.283 -13.185 1.00 98.62 207 PHE A CA 1
ATOM 1629 C C . PHE A 1 207 ? -7.755 8.952 -12.794 1.00 98.62 207 PHE A C 1
ATOM 1631 O O . PHE A 1 207 ? -7.048 7.988 -12.498 1.00 98.62 207 PHE A O 1
ATOM 1638 N N . ASP A 1 208 ? -9.089 8.868 -12.821 1.00 97.38 208 ASP A N 1
ATOM 1639 C CA . ASP A 1 208 ? -9.844 7.676 -12.395 1.00 97.38 208 ASP A CA 1
ATOM 1640 C C . ASP A 1 208 ? -10.582 6.929 -13.524 1.00 97.38 208 ASP A C 1
ATOM 1642 O O . ASP A 1 208 ? -11.121 5.849 -13.290 1.00 97.38 208 ASP A O 1
ATOM 1646 N N . GLN A 1 209 ? -10.519 7.431 -14.764 1.00 97.81 209 GLN A N 1
ATOM 1647 C CA . GLN A 1 209 ? -11.006 6.762 -15.987 1.00 97.81 209 GLN A CA 1
ATOM 1648 C C . GLN A 1 209 ? -10.096 5.588 -16.420 1.00 97.81 209 GLN A C 1
ATOM 1650 O O . GLN A 1 209 ? -9.603 5.503 -17.554 1.00 97.81 209 GLN A O 1
ATOM 1655 N N . VAL A 1 210 ? -9.790 4.686 -15.484 1.00 96.12 210 VAL A N 1
ATOM 1656 C CA . VAL A 1 210 ? -8.771 3.628 -15.611 1.00 96.12 210 VAL A CA 1
ATOM 1657 C C . VAL A 1 210 ? -9.110 2.545 -16.634 1.00 96.12 210 VAL A C 1
ATOM 1659 O O . VAL A 1 210 ? -8.217 1.829 -17.095 1.00 96.12 210 VAL A O 1
ATOM 1662 N N . GLU A 1 211 ? -10.361 2.449 -17.078 1.00 96.12 211 GLU A N 1
ATOM 1663 C CA . GLU A 1 211 ? -10.759 1.629 -18.224 1.00 96.12 211 GLU A CA 1
ATOM 1664 C C . GLU A 1 211 ? -9.987 1.993 -19.499 1.00 96.12 211 GLU A C 1
ATOM 1666 O O . GLU A 1 211 ? -9.677 1.106 -20.300 1.00 96.12 211 GLU A O 1
ATOM 1671 N N . ARG A 1 212 ? -9.580 3.262 -19.637 1.00 97.19 212 ARG A N 1
ATOM 1672 C CA . ARG A 1 212 ? -8.756 3.760 -20.750 1.00 97.19 212 ARG A CA 1
ATOM 1673 C C . ARG A 1 212 ? -7.292 3.313 -20.657 1.00 97.19 212 ARG A C 1
ATOM 1675 O O . ARG A 1 212 ? -6.548 3.452 -21.623 1.00 97.19 212 ARG A O 1
ATOM 1682 N N . LEU A 1 213 ? -6.875 2.760 -19.516 1.00 97.81 213 LEU A N 1
ATOM 1683 C CA . LEU A 1 213 ? -5.485 2.412 -19.207 1.00 97.81 213 LEU A CA 1
ATOM 1684 C C . LEU A 1 213 ? -5.218 0.906 -19.165 1.00 97.81 213 LEU A C 1
ATOM 1686 O O . LEU A 1 213 ? -4.081 0.505 -18.935 1.00 97.81 213 LEU A O 1
ATOM 1690 N N . ARG A 1 214 ? -6.206 0.053 -19.462 1.00 94.00 214 ARG A N 1
ATOM 1691 C CA . ARG A 1 214 ? -6.062 -1.420 -19.418 1.00 94.00 214 ARG A CA 1
ATOM 1692 C C . ARG A 1 214 ? -4.929 -1.980 -20.291 1.00 94.00 214 ARG A C 1
ATOM 1694 O O . ARG A 1 214 ? -4.451 -3.083 -20.053 1.00 94.00 214 ARG A O 1
ATOM 1701 N N . ALA A 1 215 ? -4.500 -1.235 -21.311 1.00 95.44 215 ALA A N 1
ATOM 1702 C CA . ALA A 1 215 ? -3.393 -1.615 -22.18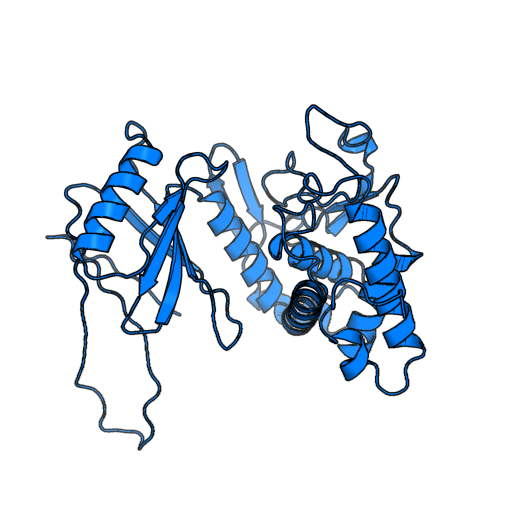6 1.00 95.44 215 ALA A CA 1
ATOM 1703 C C . ALA A 1 215 ? -2.016 -1.082 -21.732 1.00 95.44 215 ALA A C 1
ATOM 1705 O O . ALA A 1 215 ? -1.008 -1.424 -22.351 1.00 95.44 215 ALA A O 1
ATOM 1706 N N . PHE A 1 216 ? -1.945 -0.264 -20.673 1.00 98.25 216 PHE A N 1
ATOM 1707 C CA . PHE A 1 216 ? -0.727 0.448 -20.262 1.00 98.25 216 PHE A CA 1
ATOM 1708 C C . PHE A 1 216 ? 0.451 -0.509 -20.011 1.00 98.25 216 PHE A C 1
ATOM 1710 O O . PHE A 1 216 ? 1.515 -0.370 -20.616 1.00 98.25 216 PHE A O 1
ATOM 1717 N N . GLY A 1 217 ? 0.238 -1.538 -19.186 1.00 97.62 217 GLY A N 1
ATOM 1718 C CA . GLY A 1 217 ? 1.279 -2.491 -18.791 1.00 97.62 217 GLY A CA 1
ATOM 1719 C C . GLY A 1 217 ? 1.621 -3.564 -19.833 1.00 97.62 217 GLY A C 1
ATOM 1720 O O . GLY A 1 217 ? 2.537 -4.359 -19.608 1.00 97.62 217 GLY A O 1
ATOM 1721 N N . VAL A 1 218 ? 0.930 -3.616 -20.983 1.00 96.69 218 VAL A N 1
ATOM 1722 C CA . VAL A 1 218 ? 1.024 -4.729 -21.957 1.00 96.69 218 VAL A CA 1
ATOM 1723 C C . VAL A 1 218 ? 2.418 -4.867 -22.577 1.00 96.69 218 VAL A C 1
ATOM 1725 O O . VAL A 1 218 ? 2.811 -5.970 -22.975 1.00 96.69 218 VAL A O 1
ATOM 1728 N N . ARG A 1 219 ? 3.185 -3.772 -22.661 1.00 97.88 219 ARG A N 1
ATOM 1729 C CA . ARG A 1 219 ? 4.565 -3.791 -23.182 1.00 97.88 219 ARG A CA 1
ATOM 1730 C C . ARG A 1 219 ? 5.526 -4.542 -22.261 1.00 97.88 219 ARG A C 1
ATOM 1732 O O . ARG A 1 219 ? 6.487 -5.127 -22.748 1.00 97.88 219 ARG A O 1
ATOM 1739 N N . ASN A 1 220 ? 5.265 -4.559 -20.956 1.00 98.62 220 ASN A N 1
ATOM 1740 C CA . ASN A 1 220 ? 6.050 -5.339 -20.011 1.00 98.62 220 ASN A CA 1
ATOM 1741 C C . ASN A 1 220 ? 5.579 -6.804 -20.024 1.00 98.62 220 ASN A C 1
ATOM 1743 O O . ASN A 1 220 ? 4.402 -7.085 -19.791 1.00 98.62 220 ASN A O 1
ATOM 1747 N N . LYS A 1 221 ? 6.505 -7.738 -20.262 1.00 98.25 221 LYS A N 1
ATOM 1748 C CA . LYS A 1 221 ? 6.229 -9.182 -20.373 1.00 98.25 221 LYS A CA 1
ATOM 1749 C C . LYS A 1 221 ? 6.647 -9.998 -19.147 1.00 98.25 221 LYS A C 1
ATOM 1751 O O . LYS A 1 221 ? 6.625 -11.224 -19.200 1.00 98.25 221 LYS A O 1
ATOM 1756 N N . GLU A 1 222 ? 7.022 -9.348 -18.048 1.00 98.56 222 GLU A N 1
ATOM 1757 C CA . GLU A 1 222 ? 7.409 -10.042 -16.823 1.00 98.56 222 GLU A CA 1
ATOM 1758 C C . GLU A 1 222 ? 6.225 -10.836 -16.258 1.00 98.56 222 GLU A C 1
ATOM 1760 O O . GLU A 1 222 ? 5.110 -10.317 -16.104 1.00 98.56 222 GLU A O 1
ATOM 1765 N N . SER A 1 223 ? 6.482 -12.113 -15.968 1.00 98.31 223 SER A N 1
ATOM 1766 C CA . SER A 1 223 ? 5.526 -13.014 -15.330 1.00 98.31 223 SER A CA 1
ATOM 1767 C C . SER A 1 223 ? 5.349 -12.665 -13.853 1.00 98.31 223 SER A C 1
ATOM 1769 O O . SER A 1 223 ? 6.198 -12.010 -13.247 1.00 98.31 223 SER A O 1
ATOM 1771 N N . ILE A 1 224 ? 4.270 -13.156 -13.236 1.00 98.00 224 ILE A N 1
ATOM 1772 C CA . ILE A 1 224 ? 4.044 -12.943 -11.801 1.00 98.00 224 ILE A CA 1
ATOM 1773 C C . ILE A 1 224 ? 5.180 -13.512 -10.938 1.00 98.00 224 ILE A C 1
ATOM 1775 O O . ILE A 1 224 ? 5.585 -12.871 -9.977 1.00 98.00 224 ILE A O 1
ATOM 1779 N N . ALA A 1 225 ? 5.752 -14.660 -11.318 1.00 97.12 225 ALA A N 1
ATOM 1780 C CA . ALA A 1 225 ? 6.896 -15.246 -10.623 1.00 97.12 225 ALA A CA 1
ATOM 1781 C C . ALA A 1 225 ? 8.128 -14.331 -10.696 1.00 97.12 225 ALA A C 1
ATOM 1783 O O . ALA A 1 225 ? 8.784 -14.088 -9.684 1.00 97.12 225 ALA A O 1
ATOM 1784 N N . ARG A 1 226 ? 8.401 -13.754 -11.878 1.00 98.06 226 ARG A N 1
ATOM 1785 C CA . ARG A 1 226 ? 9.513 -12.814 -12.058 1.00 98.06 226 ARG A CA 1
ATOM 1786 C C . ARG A 1 226 ? 9.310 -11.532 -11.254 1.00 98.06 226 ARG A C 1
ATOM 1788 O O . ARG A 1 226 ? 10.261 -11.052 -10.647 1.00 98.06 226 ARG A O 1
ATOM 1795 N N . LEU A 1 227 ? 8.086 -11.005 -11.232 1.00 98.75 227 LEU A N 1
ATOM 1796 C CA . LEU A 1 227 ? 7.739 -9.808 -10.466 1.00 98.75 227 LEU A CA 1
ATOM 1797 C C . LEU A 1 227 ? 7.827 -10.043 -8.959 1.00 98.75 227 LEU A C 1
ATOM 1799 O O . LEU A 1 227 ? 8.332 -9.174 -8.259 1.00 98.75 227 LEU A O 1
ATOM 1803 N N . LEU A 1 228 ? 7.389 -11.206 -8.471 1.00 98.56 228 LEU A N 1
ATOM 1804 C CA . LEU A 1 228 ? 7.502 -11.570 -7.060 1.00 98.56 228 LEU A CA 1
ATOM 1805 C C . LEU A 1 228 ? 8.970 -11.636 -6.626 1.00 98.56 228 LEU A C 1
ATOM 1807 O O . LEU A 1 228 ? 9.346 -10.988 -5.654 1.00 98.56 228 LEU A O 1
ATOM 1811 N N . TRP A 1 229 ? 9.809 -12.351 -7.383 1.00 98.25 229 TRP A N 1
ATOM 1812 C CA . TRP A 1 229 ? 11.255 -12.387 -7.143 1.00 98.25 229 TRP A CA 1
ATOM 1813 C C . TRP A 1 229 ? 11.864 -10.981 -7.159 1.00 98.25 229 TRP A C 1
ATOM 1815 O O . TRP A 1 229 ? 12.555 -10.592 -6.222 1.00 98.25 229 TRP A O 1
ATOM 1825 N N . ALA A 1 230 ? 11.563 -10.188 -8.190 1.00 98.62 230 ALA A N 1
ATOM 1826 C CA . ALA A 1 230 ? 12.153 -8.864 -8.355 1.00 98.62 230 ALA A CA 1
ATOM 1827 C C . ALA A 1 230 ? 11.682 -7.874 -7.278 1.00 98.62 230 ALA A C 1
ATOM 1829 O O . ALA A 1 230 ? 12.444 -6.982 -6.913 1.00 98.62 230 ALA A O 1
ATOM 1830 N N . PHE A 1 231 ? 10.462 -8.035 -6.757 1.00 98.81 231 PHE A N 1
ATOM 1831 C CA . PHE A 1 231 ? 9.954 -7.258 -5.630 1.00 98.81 231 PHE A CA 1
ATOM 1832 C C . PHE A 1 231 ? 10.796 -7.510 -4.377 1.00 98.81 231 PHE A C 1
ATOM 1834 O O . PHE A 1 231 ? 11.327 -6.564 -3.799 1.00 98.81 231 PHE A O 1
ATOM 1841 N N . PHE A 1 232 ? 10.982 -8.775 -3.989 1.00 98.75 232 PHE A N 1
ATOM 1842 C CA . PHE A 1 232 ? 11.789 -9.107 -2.812 1.00 98.75 232 PHE A CA 1
ATOM 1843 C C . PHE A 1 232 ? 13.261 -8.752 -3.002 1.00 98.75 232 PHE A C 1
ATOM 1845 O O . PHE A 1 232 ? 13.867 -8.186 -2.100 1.00 98.75 232 PHE A O 1
ATOM 1852 N N . HIS A 1 233 ? 13.813 -8.977 -4.195 1.00 98.44 233 HIS A N 1
ATOM 1853 C CA . HIS A 1 233 ? 15.183 -8.582 -4.516 1.00 98.44 233 HIS A CA 1
ATOM 1854 C C . HIS A 1 233 ? 15.387 -7.060 -4.424 1.00 98.44 233 HIS A C 1
ATOM 1856 O O . HIS A 1 233 ? 16.431 -6.599 -3.964 1.00 98.44 233 HIS A O 1
ATOM 1862 N N . TYR A 1 234 ? 14.391 -6.260 -4.828 1.00 98.69 234 TYR A N 1
ATOM 1863 C CA . TYR A 1 234 ? 14.436 -4.805 -4.673 1.00 98.69 234 TYR A CA 1
ATOM 1864 C C . TYR A 1 234 ? 14.507 -4.394 -3.200 1.00 98.69 234 TYR A C 1
ATOM 1866 O O . TYR A 1 234 ? 15.408 -3.647 -2.819 1.00 98.69 234 TYR A O 1
ATOM 1874 N N . TRP A 1 235 ? 13.606 -4.911 -2.365 1.00 98.50 235 TRP A N 1
ATOM 1875 C CA . TRP A 1 235 ? 13.563 -4.553 -0.945 1.00 98.50 235 TRP A CA 1
ATOM 1876 C C . TRP A 1 235 ? 14.721 -5.140 -0.133 1.00 98.50 235 TRP A C 1
ATOM 1878 O O . TRP A 1 235 ? 15.141 -4.524 0.842 1.00 98.50 235 TRP A O 1
ATOM 1888 N N . ALA A 1 236 ? 15.277 -6.278 -0.539 1.00 98.19 236 ALA A N 1
ATOM 1889 C CA . ALA A 1 236 ? 16.454 -6.856 0.099 1.00 98.19 236 ALA A CA 1
ATOM 1890 C C . ALA A 1 236 ? 17.734 -6.064 -0.222 1.00 98.19 236 ALA A C 1
ATOM 1892 O O . ALA A 1 236 ? 18.505 -5.749 0.682 1.00 98.19 236 ALA A O 1
ATOM 1893 N N . TYR A 1 237 ? 17.954 -5.719 -1.498 1.00 98.19 237 TYR A N 1
ATOM 1894 C CA . TYR A 1 237 ? 19.293 -5.336 -1.967 1.00 98.19 237 TYR A CA 1
ATOM 1895 C C . TYR A 1 237 ? 19.390 -3.994 -2.698 1.00 98.19 237 TYR A C 1
ATOM 1897 O O . TYR A 1 237 ? 20.501 -3.509 -2.900 1.00 98.19 237 TYR A O 1
ATOM 1905 N N . HIS A 1 238 ? 18.277 -3.390 -3.123 1.00 97.69 238 HIS A N 1
ATOM 1906 C CA . HIS A 1 238 ? 18.314 -2.181 -3.959 1.00 97.69 238 HIS A CA 1
ATOM 1907 C C . HIS A 1 238 ? 17.699 -0.941 -3.320 1.00 97.69 238 HIS A C 1
ATOM 1909 O O . HIS A 1 238 ? 18.093 0.163 -3.684 1.00 97.69 238 HIS A O 1
ATOM 1915 N N . HIS A 1 239 ? 16.732 -1.089 -2.417 1.00 98.06 239 HIS A N 1
ATOM 1916 C CA . HIS A 1 239 ? 16.123 0.061 -1.762 1.00 98.06 239 HIS A CA 1
ATOM 1917 C C . HIS A 1 239 ? 17.128 0.755 -0.830 1.00 98.06 239 HIS A C 1
ATOM 1919 O O . HIS A 1 239 ? 17.661 0.126 0.090 1.00 98.06 239 HIS A O 1
ATOM 1925 N N . ASP A 1 240 ? 17.363 2.055 -1.028 1.00 97.69 240 ASP A N 1
ATOM 1926 C CA . ASP A 1 240 ? 18.186 2.842 -0.112 1.00 97.69 240 ASP A CA 1
ATOM 1927 C C . ASP A 1 240 ? 17.350 3.289 1.095 1.00 97.69 240 ASP A C 1
ATOM 1929 O O . ASP A 1 240 ? 16.825 4.400 1.163 1.00 97.69 240 ASP A O 1
ATOM 1933 N N . TYR A 1 241 ? 17.282 2.417 2.102 1.00 96.62 241 TYR A N 1
ATOM 1934 C CA . TYR A 1 241 ? 16.617 2.692 3.379 1.00 96.62 241 TYR A CA 1
ATOM 1935 C C . TYR A 1 241 ? 17.138 3.944 4.096 1.00 96.62 241 TYR A C 1
ATOM 1937 O O . TYR A 1 241 ? 16.478 4.425 5.017 1.00 96.62 241 TYR A O 1
ATOM 1945 N N . THR A 1 242 ? 18.309 4.470 3.734 1.00 95.06 242 THR A N 1
ATOM 1946 C CA . THR A 1 242 ? 18.880 5.665 4.364 1.00 95.06 242 THR A CA 1
ATOM 1947 C C . THR A 1 242 ? 18.300 6.927 3.749 1.00 95.06 242 THR A C 1
ATOM 1949 O O . THR A 1 242 ? 17.937 7.845 4.486 1.00 95.06 242 THR A O 1
ATOM 1952 N N . ASN A 1 243 ? 18.178 6.966 2.421 1.00 96.75 243 ASN A N 1
ATOM 1953 C CA . ASN A 1 243 ? 17.921 8.205 1.688 1.00 96.75 243 ASN A CA 1
ATOM 1954 C C . ASN A 1 243 ? 16.585 8.243 0.949 1.00 96.75 243 ASN A C 1
ATOM 1956 O O . ASN A 1 243 ? 16.109 9.344 0.662 1.00 96.75 243 ASN A O 1
ATOM 1960 N N . ASP A 1 244 ? 15.964 7.099 0.682 1.00 98.12 244 ASP A N 1
ATOM 1961 C CA . ASP A 1 244 ? 14.815 7.021 -0.213 1.00 98.12 244 ASP A CA 1
ATOM 1962 C C . ASP A 1 244 ? 13.473 7.052 0.526 1.00 98.12 244 ASP A C 1
ATOM 1964 O O . ASP A 1 244 ? 13.299 6.529 1.630 1.00 98.12 244 ASP A O 1
ATOM 1968 N N . VAL A 1 245 ? 12.496 7.657 -0.144 1.00 98.50 245 VAL A N 1
ATOM 1969 C CA . VAL A 1 245 ? 11.064 7.605 0.145 1.00 98.50 245 VAL A CA 1
ATOM 1970 C C . VAL A 1 245 ? 10.369 7.109 -1.112 1.00 98.50 245 VAL A C 1
ATOM 1972 O O . VAL A 1 245 ? 10.515 7.711 -2.182 1.00 98.50 245 VAL A O 1
ATOM 1975 N N . ILE A 1 246 ? 9.588 6.036 -1.004 1.00 98.56 246 ILE A N 1
ATOM 1976 C CA . ILE A 1 246 ? 8.741 5.623 -2.124 1.00 98.56 246 ILE A CA 1
ATOM 1977 C C . ILE A 1 246 ? 7.473 6.480 -2.166 1.00 98.56 246 ILE A C 1
ATOM 1979 O O . ILE A 1 246 ? 6.857 6.744 -1.132 1.00 98.56 246 ILE A O 1
ATOM 1983 N N . SER A 1 247 ? 7.072 6.914 -3.362 1.00 98.62 247 SER A N 1
ATOM 1984 C CA . SER A 1 247 ? 5.844 7.686 -3.560 1.00 98.62 247 SER A CA 1
ATOM 1985 C C . SER A 1 247 ? 5.104 7.217 -4.804 1.00 98.62 247 SER A C 1
ATOM 1987 O O . SER A 1 247 ? 5.566 7.389 -5.936 1.00 98.62 247 SER A O 1
ATOM 1989 N N . ILE A 1 248 ? 3.909 6.657 -4.602 1.00 98.69 248 ILE A N 1
ATOM 1990 C CA . ILE A 1 248 ? 3.022 6.308 -5.720 1.00 98.69 248 ILE A CA 1
ATOM 1991 C C . ILE A 1 248 ? 2.375 7.542 -6.360 1.00 98.69 248 ILE A C 1
ATOM 1993 O O . ILE A 1 248 ? 1.905 7.459 -7.496 1.00 98.69 248 ILE A O 1
ATOM 1997 N N . ARG A 1 249 ? 2.371 8.673 -5.635 1.00 98.44 249 ARG A N 1
ATOM 1998 C CA . ARG A 1 249 ? 1.854 9.974 -6.075 1.00 98.44 249 ARG A CA 1
ATOM 1999 C C . ARG A 1 249 ? 2.758 10.620 -7.112 1.00 98.44 249 ARG A C 1
ATOM 2001 O O . ARG A 1 249 ? 2.261 11.299 -8.003 1.00 98.44 249 ARG A O 1
ATOM 2008 N N . THR A 1 250 ? 4.073 10.437 -7.000 1.00 98.12 250 THR A N 1
ATOM 2009 C CA . THR A 1 250 ? 5.025 10.898 -8.023 1.00 98.12 250 THR A CA 1
ATOM 2010 C C . THR A 1 250 ? 5.405 9.794 -9.005 1.00 98.12 250 THR A C 1
ATOM 2012 O O . THR A 1 250 ? 5.938 10.091 -10.071 1.00 98.12 250 THR A O 1
ATOM 2015 N N . GLY A 1 251 ? 5.131 8.527 -8.674 1.00 98.06 251 GLY A N 1
ATOM 2016 C CA . GLY A 1 251 ? 5.582 7.374 -9.455 1.00 98.06 251 GLY A CA 1
ATOM 2017 C C . GLY A 1 251 ? 7.106 7.237 -9.472 1.00 98.06 251 GLY A C 1
ATOM 2018 O O . GLY A 1 251 ? 7.675 6.687 -10.415 1.00 98.06 251 GLY A O 1
ATOM 2019 N N . SER A 1 252 ? 7.774 7.800 -8.466 1.00 97.88 252 SER A N 1
ATOM 2020 C CA . SER A 1 252 ? 9.227 7.927 -8.395 1.00 97.88 252 SER A CA 1
ATOM 2021 C C . SER A 1 252 ? 9.721 7.799 -6.954 1.00 97.88 252 SER A C 1
ATOM 2023 O O . SER A 1 252 ? 8.948 7.563 -6.023 1.00 97.88 252 SER A O 1
ATOM 2025 N N . ILE A 1 253 ? 11.035 7.889 -6.774 1.00 98.19 253 ILE A N 1
ATOM 2026 C CA . ILE A 1 253 ? 11.672 7.955 -5.461 1.00 98.19 253 ILE A CA 1
ATOM 2027 C C . ILE A 1 253 ? 11.897 9.429 -5.118 1.00 98.19 253 ILE A C 1
ATOM 2029 O O . ILE A 1 253 ? 12.386 10.197 -5.949 1.00 98.19 253 ILE A O 1
ATOM 2033 N N . ILE A 1 254 ? 11.529 9.817 -3.899 1.00 97.75 254 ILE A N 1
ATOM 2034 C CA . ILE A 1 254 ? 11.783 11.143 -3.330 1.00 97.75 254 ILE A CA 1
ATOM 2035 C C . ILE A 1 254 ? 12.884 10.987 -2.279 1.00 97.75 254 ILE A C 1
ATOM 2037 O O . ILE A 1 254 ? 12.922 9.986 -1.573 1.00 97.75 254 ILE A O 1
ATOM 2041 N N . SER A 1 255 ? 13.778 11.966 -2.136 1.00 97.62 255 SER A N 1
ATOM 2042 C CA . SER A 1 255 ? 14.758 11.911 -1.046 1.00 97.62 255 SER A CA 1
ATOM 2043 C C . SER A 1 255 ? 14.103 12.214 0.305 1.00 97.62 255 SER A C 1
ATOM 2045 O O . SER A 1 255 ? 13.293 13.139 0.419 1.00 97.62 255 SER A O 1
ATOM 2047 N N . LYS A 1 256 ? 14.518 11.516 1.367 1.00 96.62 256 LYS A N 1
ATOM 2048 C CA . LYS A 1 256 ? 14.100 11.820 2.746 1.00 96.62 256 LYS A CA 1
ATOM 2049 C C . LYS A 1 256 ? 14.422 13.251 3.140 1.00 96.62 256 LYS A C 1
ATOM 2051 O O . LYS A 1 256 ? 13.651 13.870 3.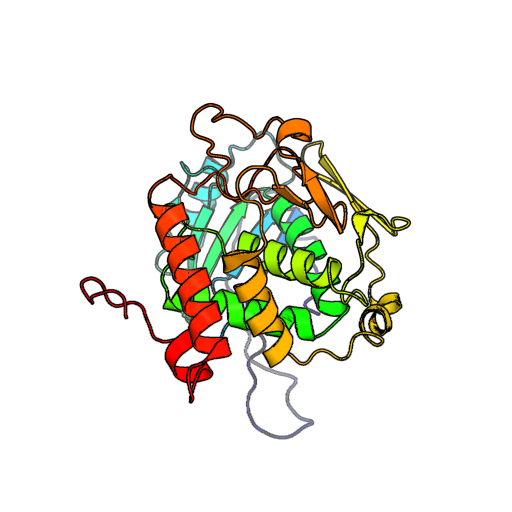863 1.00 96.62 256 LYS A O 1
ATOM 2056 N N . ARG A 1 257 ? 15.527 13.802 2.628 1.00 94.94 257 ARG A N 1
ATOM 2057 C CA . ARG A 1 257 ? 15.897 15.208 2.833 1.00 94.94 257 ARG A CA 1
ATOM 2058 C C . ARG A 1 257 ? 14.849 16.164 2.270 1.00 94.94 257 ARG A C 1
ATOM 2060 O O . ARG A 1 257 ? 14.526 17.131 2.938 1.00 94.94 257 ARG A O 1
ATOM 2067 N N . ALA A 1 258 ? 14.299 15.892 1.088 1.00 94.75 258 ALA A N 1
ATOM 2068 C CA . ALA A 1 258 ? 13.243 16.724 0.507 1.00 94.75 258 ALA A CA 1
ATOM 2069 C C . ALA A 1 258 ? 11.905 16.633 1.268 1.00 94.75 258 ALA A C 1
ATOM 2071 O O . ALA A 1 258 ? 11.039 17.479 1.078 1.00 94.75 258 ALA A O 1
ATOM 2072 N N . LYS A 1 259 ? 11.732 15.602 2.103 1.00 93.50 259 LYS A N 1
ATOM 2073 C CA . LYS A 1 259 ? 10.542 15.365 2.934 1.00 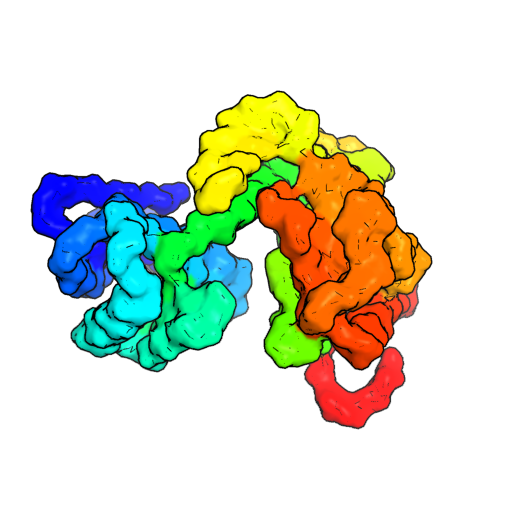93.50 259 LYS A CA 1
ATOM 2074 C C . LYS A 1 259 ? 10.749 15.728 4.407 1.00 93.50 259 LYS A C 1
ATOM 2076 O O . LYS A 1 259 ? 9.839 15.521 5.199 1.00 93.50 259 LYS A O 1
ATOM 2081 N N . ASP A 1 260 ? 11.946 16.182 4.779 1.00 92.38 260 ASP A N 1
ATOM 2082 C CA . ASP A 1 260 ? 12.395 16.329 6.168 1.00 92.38 260 ASP A CA 1
ATOM 2083 C C . ASP A 1 260 ? 12.267 15.050 7.025 1.00 92.38 260 ASP A C 1
ATOM 2085 O O . ASP A 1 260 ? 12.322 15.084 8.251 1.00 92.38 260 ASP A O 1
ATOM 2089 N N . TRP A 1 261 ? 12.225 13.877 6.387 1.00 93.88 261 TRP A N 1
ATOM 2090 C CA . TRP A 1 261 ? 12.146 12.555 7.029 1.00 93.88 261 TRP A CA 1
ATOM 2091 C C . TRP A 1 261 ? 13.528 11.972 7.354 1.00 93.88 261 TRP A C 1
ATOM 2093 O O . TRP A 1 261 ? 13.744 10.764 7.347 1.00 93.88 261 TRP A O 1
ATOM 2103 N N . THR A 1 262 ? 14.513 12.834 7.612 1.00 86.25 262 THR A N 1
ATOM 2104 C CA . THR A 1 262 ? 15.903 12.423 7.902 1.00 86.25 262 THR A CA 1
ATOM 2105 C C . THR A 1 262 ? 16.160 12.159 9.382 1.00 86.25 262 THR A C 1
ATOM 2107 O O . THR A 1 262 ? 17.176 11.563 9.739 1.00 86.25 262 THR A O 1
ATOM 2110 N N . ARG A 1 263 ? 15.267 12.621 10.261 1.00 77.75 263 ARG A N 1
ATOM 2111 C CA . ARG A 1 263 ? 15.411 12.551 11.719 1.00 77.75 263 ARG A CA 1
ATOM 2112 C C . ARG A 1 263 ? 14.110 12.073 12.336 1.00 77.75 263 ARG A C 1
ATOM 2114 O O . ARG A 1 263 ? 13.048 12.290 11.775 1.00 77.75 263 ARG A O 1
ATOM 2121 N N . GLN A 1 264 ? 14.198 11.451 13.504 1.00 76.19 264 GLN A N 1
ATOM 2122 C CA . GLN A 1 264 ? 13.016 11.127 14.295 1.00 76.19 264 GLN A CA 1
ATOM 2123 C C . GLN A 1 264 ? 12.315 12.425 14.728 1.00 76.19 264 GLN A C 1
ATOM 2125 O O . GLN A 1 264 ? 12.963 13.308 15.292 1.00 76.19 264 GLN A O 1
ATOM 2130 N N . ILE A 1 265 ? 11.006 12.524 14.488 1.00 69.38 265 ILE A N 1
ATOM 2131 C CA . ILE A 1 265 ? 10.168 13.644 14.937 1.00 69.38 265 ILE A CA 1
ATOM 2132 C C . ILE A 1 265 ? 9.157 13.084 15.940 1.00 69.38 265 ILE A C 1
ATOM 2134 O O . ILE A 1 265 ? 8.268 12.313 15.588 1.00 69.38 265 ILE A O 1
ATOM 2138 N N . GLY A 1 266 ? 9.317 13.420 17.223 1.00 73.50 266 GLY A N 1
ATOM 2139 C CA . GLY A 1 266 ? 8.523 12.812 18.296 1.00 73.50 266 GLY A CA 1
ATOM 2140 C C . GLY A 1 266 ? 8.719 11.290 18.354 1.00 73.50 266 GLY A C 1
ATOM 2141 O O . GLY A 1 266 ? 9.840 10.805 18.521 1.00 73.50 266 GLY A O 1
ATOM 2142 N N . ASN A 1 267 ? 7.633 10.531 18.197 1.00 71.06 267 ASN A N 1
ATOM 2143 C CA . ASN A 1 267 ? 7.672 9.066 18.136 1.00 71.06 267 ASN A CA 1
ATOM 2144 C C . ASN A 1 267 ? 7.828 8.512 16.709 1.00 71.06 267 ASN A C 1
ATOM 2146 O O . ASN A 1 267 ? 8.067 7.313 16.568 1.00 71.06 267 ASN A O 1
ATOM 2150 N N . ASP A 1 268 ? 7.731 9.350 15.672 1.00 74.75 268 ASP A N 1
ATOM 2151 C CA . ASP A 1 268 ? 7.730 8.903 14.278 1.00 74.75 268 ASP A CA 1
ATOM 2152 C C . ASP A 1 268 ? 9.149 8.561 13.808 1.00 74.75 268 ASP A C 1
ATOM 2154 O O . ASP A 1 268 ? 10.080 9.371 13.899 1.00 74.75 268 ASP A O 1
ATOM 2158 N N . ARG A 1 269 ? 9.319 7.329 13.311 1.00 83.69 269 ARG A N 1
ATOM 2159 C CA . ARG A 1 269 ? 10.612 6.772 12.892 1.00 83.69 269 ARG A CA 1
ATOM 2160 C C . ARG A 1 269 ? 10.640 6.529 11.390 1.00 83.69 269 ARG A C 1
ATOM 2162 O O . ARG A 1 269 ? 9.972 5.648 10.871 1.00 83.69 269 ARG A O 1
ATOM 2169 N N . HIS A 1 270 ? 11.494 7.261 10.694 1.00 92.25 270 HIS A N 1
ATOM 2170 C CA . HIS A 1 270 ? 11.605 7.213 9.238 1.00 92.25 270 HIS A CA 1
ATOM 2171 C C . HIS A 1 270 ? 12.635 6.172 8.773 1.00 92.25 270 HIS A C 1
ATOM 2173 O O . HIS A 1 270 ? 13.640 6.513 8.149 1.00 92.25 270 HIS A O 1
ATOM 2179 N N . LEU A 1 271 ? 12.441 4.896 9.130 1.00 94.19 271 LEU A N 1
ATOM 2180 C CA . LEU A 1 271 ? 13.399 3.809 8.836 1.00 94.19 271 LEU A CA 1
ATOM 2181 C C . LEU A 1 271 ? 13.127 3.091 7.504 1.00 94.19 271 LEU A C 1
ATOM 2183 O O . LEU A 1 271 ? 14.061 2.612 6.869 1.00 94.19 271 LEU A O 1
ATOM 2187 N N . ILE A 1 272 ? 11.871 3.064 7.063 1.00 96.38 272 ILE A N 1
ATOM 2188 C CA . ILE A 1 272 ? 11.435 2.584 5.748 1.00 96.38 272 ILE A CA 1
ATOM 2189 C C . ILE A 1 272 ? 10.314 3.505 5.270 1.00 96.38 272 ILE A C 1
ATOM 2191 O O . ILE A 1 272 ? 9.182 3.387 5.714 1.00 96.38 272 ILE A O 1
ATOM 2195 N N . CYS A 1 273 ? 10.628 4.476 4.418 1.00 97.81 273 CYS A N 1
ATOM 2196 C CA . CYS A 1 273 ? 9.707 5.582 4.174 1.00 97.81 273 CYS A CA 1
ATOM 2197 C C . CYS A 1 273 ? 8.755 5.315 3.013 1.00 97.81 273 CYS A C 1
ATOM 2199 O O . CYS A 1 273 ? 9.177 5.142 1.865 1.00 97.81 273 CYS A O 1
ATOM 2201 N N . ILE A 1 274 ? 7.461 5.345 3.320 1.00 98.38 274 ILE A N 1
ATOM 2202 C CA . ILE A 1 274 ? 6.378 5.086 2.372 1.00 98.38 274 ILE A CA 1
ATOM 2203 C C . ILE A 1 274 ? 5.388 6.247 2.485 1.00 98.38 274 ILE A C 1
ATOM 2205 O O . ILE A 1 274 ? 4.684 6.360 3.486 1.00 98.38 274 ILE A O 1
ATOM 2209 N N . GLU A 1 275 ? 5.357 7.122 1.477 1.00 98.44 275 GLU A N 1
ATOM 2210 C CA . GLU A 1 275 ? 4.473 8.297 1.453 1.00 98.44 275 GLU A CA 1
ATOM 2211 C C . GLU A 1 275 ? 3.012 7.886 1.207 1.00 98.44 275 GLU A C 1
ATOM 2213 O O . GLU A 1 275 ? 2.730 7.181 0.231 1.00 98.44 275 GLU A O 1
ATOM 2218 N N . ASP A 1 276 ? 2.077 8.349 2.049 1.00 98.00 276 ASP A N 1
ATOM 2219 C CA . ASP A 1 276 ? 0.650 8.284 1.715 1.00 98.00 276 ASP A CA 1
ATOM 2220 C C . ASP A 1 276 ? 0.347 9.197 0.505 1.00 98.00 276 ASP A C 1
ATOM 2222 O O . ASP A 1 276 ? 0.797 10.347 0.460 1.00 98.00 276 ASP A O 1
ATOM 2226 N N . PRO A 1 277 ? -0.405 8.719 -0.503 1.00 97.88 277 PRO A N 1
ATOM 2227 C CA . PRO A 1 277 ? -0.664 9.466 -1.729 1.00 97.88 277 PRO A CA 1
ATOM 2228 C C . PRO A 1 277 ? -1.473 10.754 -1.541 1.00 97.88 277 PRO A C 1
ATOM 2230 O O . PRO A 1 277 ? -1.383 11.624 -2.414 1.00 97.88 277 PRO A O 1
ATOM 2233 N N . PHE A 1 278 ? -2.262 10.895 -0.469 1.00 97.00 278 PHE A N 1
ATOM 2234 C CA . PHE A 1 278 ? -3.062 12.099 -0.220 1.00 97.00 278 PHE A CA 1
ATOM 2235 C C . PHE A 1 278 ? -2.617 12.846 1.042 1.00 97.00 278 PHE A C 1
ATOM 2237 O O . PHE A 1 278 ? -2.423 14.060 0.969 1.00 97.00 278 PHE A O 1
ATOM 2244 N N . ASP A 1 279 ? -2.365 12.156 2.158 1.00 95.44 279 ASP A N 1
ATOM 2245 C CA . ASP A 1 279 ? -1.718 12.758 3.332 1.00 95.44 279 ASP 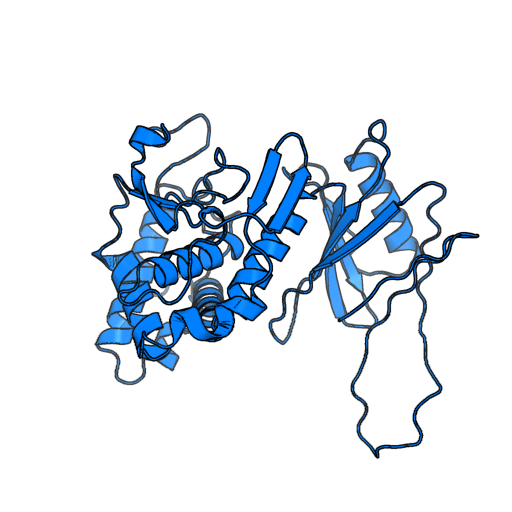A CA 1
ATOM 2246 C C . ASP A 1 279 ? -0.194 12.685 3.190 1.00 95.44 279 ASP A C 1
ATOM 2248 O O . ASP A 1 279 ? 0.487 11.865 3.802 1.00 95.44 279 ASP A O 1
ATOM 2252 N N . ILE A 1 280 ? 0.373 13.580 2.384 1.00 95.56 280 ILE A N 1
ATOM 2253 C CA . ILE A 1 280 ? 1.809 13.566 2.072 1.00 95.56 280 ILE A CA 1
ATOM 2254 C C . ILE A 1 280 ? 2.712 13.751 3.305 1.00 95.56 280 ILE A C 1
ATOM 2256 O O . ILE A 1 280 ? 3.924 13.562 3.198 1.00 95.56 280 ILE A O 1
ATOM 2260 N N . SER A 1 281 ? 2.173 14.150 4.459 1.00 93.31 281 SER A N 1
ATOM 2261 C CA . SER A 1 281 ? 2.926 14.236 5.716 1.00 93.31 281 SER A CA 1
ATOM 2262 C C . SER A 1 281 ? 3.044 12.882 6.426 1.00 93.31 281 SER A C 1
ATOM 2264 O O . SER A 1 281 ? 3.935 12.685 7.255 1.00 93.31 281 SER A O 1
ATOM 2266 N N . HIS A 1 282 ? 2.181 11.929 6.073 1.00 93.81 282 HIS A N 1
ATOM 2267 C CA . HIS A 1 282 ? 2.111 10.622 6.691 1.00 93.81 282 HIS A CA 1
ATOM 2268 C C . HIS A 1 282 ? 3.078 9.632 6.037 1.00 93.81 282 HIS A C 1
ATOM 2270 O O . HIS A 1 282 ? 2.859 9.128 4.937 1.00 93.81 282 HIS A O 1
ATOM 2276 N N . ASP A 1 283 ? 4.123 9.282 6.784 1.00 95.88 283 ASP A N 1
ATOM 2277 C CA . ASP A 1 283 ? 4.933 8.095 6.517 1.00 95.88 283 ASP A CA 1
ATOM 2278 C C . ASP A 1 283 ? 4.215 6.858 7.077 1.00 95.88 283 ASP A C 1
ATOM 2280 O O . ASP A 1 283 ? 3.947 6.787 8.283 1.00 95.88 283 ASP A O 1
ATOM 2284 N N . LEU A 1 284 ? 3.880 5.887 6.226 1.00 95.19 284 LEU A N 1
ATOM 2285 C CA . LEU A 1 284 ? 3.269 4.621 6.652 1.00 95.19 284 LEU A CA 1
ATOM 2286 C C . LEU A 1 284 ? 4.271 3.716 7.382 1.00 95.19 284 LEU A C 1
ATOM 2288 O O . LEU A 1 284 ? 3.860 2.846 8.152 1.00 95.19 284 LEU A O 1
ATOM 2292 N N . GLY A 1 285 ? 5.570 3.918 7.165 1.00 94.81 285 GLY A N 1
ATOM 2293 C CA . GLY A 1 285 ? 6.631 3.179 7.838 1.00 94.81 285 GLY A CA 1
ATOM 2294 C C . GLY A 1 285 ? 6.963 3.683 9.237 1.00 94.81 285 GLY A C 1
ATOM 2295 O O . GLY A 1 285 ? 7.758 3.044 9.921 1.00 94.81 285 GLY A O 1
ATOM 2296 N N . ARG A 1 286 ? 6.330 4.769 9.710 1.00 91.88 286 ARG A N 1
ATOM 2297 C CA . ARG A 1 286 ? 6.630 5.381 11.019 1.00 91.88 286 ARG A CA 1
ATOM 2298 C C . ARG A 1 286 ? 6.489 4.453 12.225 1.00 91.88 286 ARG A C 1
ATOM 2300 O O . ARG A 1 286 ? 7.042 4.744 13.281 1.00 91.88 286 ARG A O 1
ATOM 2307 N N . VAL A 1 287 ? 5.705 3.382 12.078 1.00 90.06 287 VAL A N 1
ATOM 2308 C CA . VAL A 1 287 ? 5.479 2.359 13.111 1.00 90.06 287 VAL A CA 1
ATOM 2309 C C . VAL A 1 287 ? 6.685 1.437 13.284 1.00 90.06 287 VAL A C 1
ATOM 2311 O O . VAL A 1 287 ? 6.806 0.789 14.318 1.00 90.06 287 VAL A O 1
ATOM 2314 N N . VAL A 1 288 ? 7.577 1.387 12.292 1.00 91.56 288 VAL A N 1
ATOM 2315 C CA . VAL A 1 288 ? 8.744 0.512 12.283 1.00 91.56 288 VAL A CA 1
ATOM 2316 C C . VAL A 1 288 ? 9.850 1.093 13.155 1.00 91.56 288 VAL A C 1
ATOM 2318 O O . VAL A 1 288 ? 10.287 2.234 13.002 1.00 91.56 288 VAL A O 1
ATOM 2321 N N . ASP A 1 289 ? 10.332 0.274 14.080 1.00 89.81 289 ASP A N 1
ATOM 2322 C CA . ASP A 1 289 ? 11.435 0.584 14.974 1.00 89.81 289 ASP A CA 1
ATOM 2323 C C . ASP A 1 289 ? 12.769 -0.050 14.562 1.00 89.81 289 ASP A C 1
ATOM 2325 O O . ASP A 1 289 ? 12.879 -0.779 13.581 1.00 89.81 289 ASP A O 1
ATOM 2329 N N . LYS A 1 290 ? 13.825 0.247 15.332 1.00 88.81 290 LYS A N 1
ATOM 2330 C CA . LYS A 1 290 ? 15.180 -0.265 15.083 1.00 88.81 290 LYS A CA 1
ATOM 2331 C C . LYS A 1 290 ? 15.276 -1.795 15.154 1.00 88.81 290 LYS A C 1
ATOM 2333 O O . LYS A 1 290 ? 16.224 -2.347 14.605 1.00 88.81 290 LYS A O 1
ATOM 2338 N N . PHE A 1 291 ? 14.346 -2.465 15.832 1.00 90.50 291 PHE A N 1
ATOM 2339 C CA . PHE A 1 291 ? 14.333 -3.919 15.961 1.00 90.50 291 PHE A CA 1
ATOM 2340 C C . PHE A 1 291 ? 13.551 -4.559 14.807 1.00 90.50 291 PHE A C 1
ATOM 2342 O O . PHE A 1 291 ? 14.082 -5.377 14.059 1.00 90.50 291 PHE A O 1
ATOM 2349 N N . SER A 1 292 ? 12.319 -4.114 14.598 1.00 91.69 292 SER A N 1
ATOM 2350 C CA . SER A 1 292 ? 11.424 -4.553 13.526 1.00 91.69 292 SER A CA 1
ATOM 2351 C C . SER A 1 292 ? 11.952 -4.242 12.124 1.00 91.69 292 SER A C 1
ATOM 2353 O O . SER A 1 292 ? 11.748 -5.060 11.231 1.00 91.69 292 SER A O 1
ATOM 2355 N N . ILE A 1 293 ? 12.703 -3.150 11.903 1.00 94.44 293 ILE A N 1
ATOM 2356 C CA . ILE A 1 293 ? 13.343 -2.914 10.594 1.00 94.44 293 ILE A CA 1
ATOM 2357 C C . ILE A 1 293 ? 14.368 -3.999 10.259 1.00 94.44 293 ILE A C 1
ATOM 2359 O O . ILE A 1 293 ? 14.488 -4.391 9.100 1.00 94.44 293 ILE A O 1
ATOM 2363 N N . LYS A 1 294 ? 15.097 -4.504 11.263 1.00 94.44 294 LYS A N 1
ATOM 2364 C CA . LYS A 1 294 ? 16.066 -5.584 11.070 1.00 94.44 294 LYS A CA 1
ATOM 2365 C C . LYS A 1 294 ? 15.338 -6.866 10.668 1.00 94.44 294 LYS A C 1
ATOM 2367 O O . LYS A 1 294 ? 15.704 -7.458 9.662 1.00 94.44 294 LYS A O 1
ATOM 2372 N N . ILE A 1 295 ? 14.256 -7.206 11.374 1.00 94.38 295 ILE A N 1
ATOM 2373 C CA . ILE A 1 295 ? 13.402 -8.358 11.043 1.00 94.38 295 ILE A CA 1
ATOM 2374 C C . ILE A 1 295 ? 12.832 -8.235 9.627 1.00 94.38 295 ILE A C 1
ATOM 2376 O O . ILE A 1 295 ? 12.896 -9.185 8.855 1.00 94.38 295 ILE A O 1
ATOM 2380 N N . LEU A 1 296 ? 12.295 -7.065 9.265 1.00 95.75 296 LEU A N 1
ATOM 2381 C CA . LEU A 1 296 ? 11.743 -6.829 7.929 1.00 95.75 296 LEU A CA 1
ATOM 2382 C C . LEU A 1 296 ? 12.796 -7.055 6.841 1.00 95.75 296 LEU A C 1
ATOM 2384 O O . LEU A 1 296 ? 12.519 -7.734 5.856 1.00 95.75 296 LEU A O 1
ATOM 2388 N N . ARG A 1 297 ? 14.006 -6.517 7.028 1.00 97.19 297 ARG A N 1
ATOM 2389 C CA . ARG A 1 297 ? 15.106 -6.677 6.068 1.00 97.19 297 ARG A CA 1
ATOM 2390 C C . ARG A 1 297 ? 15.582 -8.123 5.967 1.00 97.19 297 ARG A C 1
ATOM 2392 O O . ARG A 1 297 ? 15.703 -8.619 4.853 1.00 97.19 297 ARG A O 1
ATOM 2399 N N . GLU A 1 298 ? 15.759 -8.811 7.092 1.00 97.06 298 GLU A N 1
ATOM 2400 C CA . GLU A 1 298 ? 16.113 -10.237 7.118 1.00 97.06 298 GLU A CA 1
ATOM 2401 C C . GLU A 1 298 ? 15.043 -11.097 6.423 1.00 97.06 298 GLU A C 1
ATOM 2403 O O . GLU A 1 298 ? 15.374 -11.998 5.655 1.00 97.06 298 GLU A O 1
ATOM 2408 N N . GLU A 1 299 ? 13.754 -10.796 6.607 1.00 97.56 299 GLU A N 1
ATOM 2409 C CA . GLU A 1 299 ? 12.672 -11.507 5.917 1.00 97.56 299 GLU A CA 1
ATOM 2410 C C . GLU A 1 299 ? 12.602 -11.177 4.415 1.00 97.56 299 GLU A C 1
ATOM 2412 O O . GLU A 1 299 ? 12.284 -12.065 3.617 1.00 97.56 299 GLU A O 1
ATOM 2417 N N . PHE A 1 300 ? 12.935 -9.950 3.992 1.00 98.44 300 PHE A N 1
ATOM 2418 C CA . PHE A 1 300 ? 13.084 -9.627 2.567 1.00 98.44 300 PHE A CA 1
ATOM 2419 C C . PHE A 1 300 ? 14.266 -10.372 1.937 1.00 98.44 300 PHE A C 1
ATOM 2421 O O . PHE A 1 300 ? 14.112 -10.940 0.854 1.00 98.44 300 PHE A O 1
ATOM 2428 N N . GLU A 1 301 ? 15.416 -10.416 2.613 1.00 98.38 301 GLU A N 1
ATOM 2429 C CA . GLU A 1 301 ? 16.605 -11.158 2.175 1.00 98.38 301 GLU A CA 1
ATOM 2430 C C . GLU A 1 301 ? 16.323 -12.663 2.098 1.00 98.38 301 GLU A C 1
ATOM 2432 O O . GLU A 1 301 ? 16.600 -13.298 1.077 1.00 98.38 301 GLU A O 1
ATOM 2437 N N . ARG A 1 302 ? 15.675 -13.230 3.123 1.00 97.94 302 ARG A N 1
ATOM 2438 C CA . ARG A 1 302 ? 15.204 -14.621 3.128 1.00 97.94 302 ARG A CA 1
ATOM 2439 C C . ARG A 1 302 ? 14.297 -14.901 1.931 1.00 97.94 302 ARG A C 1
ATOM 2441 O O . ARG A 1 302 ? 14.511 -15.876 1.214 1.00 97.94 302 ARG A O 1
ATOM 2448 N N . ALA A 1 303 ? 13.291 -14.059 1.696 1.00 98.19 303 ALA A N 1
ATOM 2449 C CA . ALA A 1 303 ? 12.362 -14.226 0.582 1.00 98.19 303 ALA A CA 1
ATOM 2450 C C . ALA A 1 303 ? 13.066 -14.147 -0.783 1.00 98.19 303 ALA A C 1
ATOM 2452 O O . ALA A 1 303 ? 12.783 -14.963 -1.665 1.00 98.19 303 ALA A O 1
ATOM 2453 N N . ALA A 1 304 ? 13.999 -13.203 -0.948 1.00 97.94 304 ALA A N 1
ATOM 2454 C CA . ALA A 1 304 ? 14.791 -13.059 -2.165 1.00 97.94 304 ALA A CA 1
ATOM 2455 C C . ALA A 1 304 ? 15.669 -14.296 -2.418 1.00 97.94 304 ALA A C 1
ATOM 2457 O O . ALA A 1 304 ? 15.669 -14.823 -3.532 1.00 97.94 304 ALA A O 1
ATOM 2458 N N . ASN A 1 305 ? 16.343 -14.803 -1.382 1.00 97.69 305 ASN A N 1
ATOM 2459 C CA . ASN A 1 305 ? 17.170 -16.006 -1.459 1.00 97.69 305 ASN A CA 1
ATOM 2460 C C . ASN A 1 305 ? 16.347 -17.256 -1.791 1.00 97.69 305 ASN A C 1
ATOM 2462 O O . ASN A 1 305 ? 16.722 -18.006 -2.692 1.00 97.69 305 ASN A O 1
ATOM 2466 N N . ILE A 1 306 ? 15.197 -17.456 -1.136 1.00 98.00 306 ILE A N 1
ATOM 2467 C CA . ILE A 1 306 ? 14.295 -18.580 -1.430 1.00 98.00 306 ILE A CA 1
ATOM 2468 C C . ILE A 1 306 ? 13.869 -18.540 -2.896 1.00 98.00 306 ILE A C 1
ATOM 2470 O O . ILE A 1 306 ? 14.024 -19.521 -3.614 1.00 98.00 306 ILE A O 1
ATOM 2474 N N . LEU A 1 307 ? 13.383 -17.394 -3.377 1.00 97.19 307 LEU A N 1
ATOM 2475 C CA . LEU A 1 307 ? 12.919 -17.263 -4.761 1.00 97.19 307 LEU A CA 1
ATOM 2476 C C . LEU A 1 307 ? 14.039 -17.409 -5.801 1.00 97.19 307 LEU A C 1
ATOM 2478 O O . LEU A 1 307 ? 13.737 -17.620 -6.975 1.00 97.19 307 LEU A O 1
ATOM 2482 N N . GLN A 1 308 ? 15.301 -17.259 -5.397 1.00 96.31 308 GLN A N 1
ATOM 2483 C CA . GLN A 1 308 ? 16.464 -17.371 -6.271 1.00 96.31 308 GLN A CA 1
ATOM 2484 C C . GLN A 1 308 ? 17.060 -18.787 -6.299 1.00 96.31 308 GLN A C 1
ATOM 2486 O O . GLN A 1 308 ? 17.530 -19.209 -7.357 1.00 96.31 308 GLN A O 1
ATOM 2491 N N . TYR A 1 309 ? 17.075 -19.495 -5.165 1.00 96.12 309 TYR A N 1
ATOM 2492 C CA . TYR A 1 309 ? 17.878 -20.713 -4.998 1.00 96.12 309 TYR A CA 1
ATOM 2493 C C . TYR A 1 309 ? 17.098 -21.939 -4.506 1.00 96.12 309 TYR A C 1
ATOM 2495 O O . TYR A 1 309 ? 17.576 -23.058 -4.685 1.00 96.12 309 TYR A O 1
ATOM 2503 N N . ASP A 1 310 ? 15.930 -21.766 -3.882 1.00 95.75 310 ASP A N 1
ATOM 2504 C CA . ASP A 1 310 ? 15.158 -22.892 -3.349 1.00 95.75 310 ASP A CA 1
ATOM 2505 C C . ASP A 1 310 ? 14.526 -23.696 -4.505 1.00 95.75 310 ASP A C 1
ATOM 2507 O O . ASP A 1 310 ? 13.948 -23.099 -5.420 1.00 95.75 310 ASP A O 1
ATOM 2511 N N . PRO A 1 311 ? 14.609 -25.040 -4.503 1.00 94.12 311 PRO A N 1
ATOM 2512 C CA . PRO A 1 311 ? 14.001 -25.874 -5.542 1.00 94.12 311 PRO A CA 1
ATOM 2513 C C . PRO A 1 311 ? 12.463 -25.856 -5.518 1.00 94.12 311 PRO A C 1
ATOM 2515 O O . PRO A 1 311 ? 11.830 -26.211 -6.513 1.00 94.12 311 PRO A O 1
ATOM 2518 N N . ASN A 1 312 ? 11.848 -25.463 -4.400 1.00 94.38 312 ASN A N 1
ATOM 2519 C CA . ASN A 1 312 ? 10.404 -25.387 -4.208 1.00 94.38 312 ASN A CA 1
ATOM 2520 C C . ASN A 1 312 ? 9.980 -24.073 -3.512 1.00 94.38 312 ASN A C 1
ATOM 2522 O O . ASN A 1 312 ? 9.358 -24.073 -2.440 1.00 94.38 312 ASN A O 1
ATOM 2526 N N . PRO A 1 313 ? 10.256 -22.917 -4.144 1.00 93.44 313 PRO A N 1
ATOM 2527 C CA . PRO A 1 313 ? 10.226 -21.620 -3.478 1.00 93.44 313 PRO A CA 1
ATOM 2528 C C . PRO A 1 313 ? 8.822 -21.215 -3.023 1.00 93.44 313 PRO A C 1
ATOM 2530 O O . PRO A 1 313 ? 8.673 -20.523 -2.022 1.00 93.44 313 PRO A O 1
ATOM 2533 N N . CYS A 1 314 ? 7.771 -21.669 -3.714 1.00 90.06 314 CYS A N 1
ATOM 2534 C CA . CYS A 1 314 ? 6.387 -21.385 -3.339 1.00 90.06 314 CYS A CA 1
ATOM 2535 C C . CYS A 1 314 ? 6.006 -21.998 -1.986 1.00 90.06 314 CYS A C 1
ATOM 2537 O O . CYS A 1 314 ? 5.170 -21.436 -1.289 1.00 90.06 314 CYS A O 1
ATOM 2539 N N . VAL A 1 315 ? 6.593 -23.133 -1.599 1.00 91.25 315 VAL A N 1
ATOM 2540 C CA . VAL A 1 315 ? 6.300 -23.759 -0.303 1.00 91.25 315 VAL A CA 1
ATOM 2541 C C . VAL A 1 315 ? 7.070 -23.038 0.799 1.00 91.25 315 VAL A C 1
ATOM 2543 O O . VAL A 1 315 ? 6.471 -22.558 1.764 1.00 91.25 315 VAL A O 1
ATOM 2546 N N . THR A 1 316 ? 8.384 -22.890 0.626 1.00 94.00 316 THR A N 1
ATOM 2547 C CA . THR A 1 316 ? 9.269 -22.319 1.649 1.00 94.00 316 THR A CA 1
ATOM 2548 C C . THR A 1 316 ? 8.992 -20.832 1.894 1.00 94.00 316 THR A C 1
ATOM 2550 O O . THR A 1 316 ? 9.015 -20.372 3.040 1.00 94.00 316 THR A O 1
ATOM 2553 N N . LEU A 1 317 ? 8.667 -20.058 0.850 1.00 95.12 317 LEU A N 1
ATOM 2554 C CA . LEU A 1 317 ? 8.407 -18.617 0.969 1.00 95.12 317 LEU A CA 1
ATOM 2555 C C . LEU A 1 317 ? 7.254 -18.320 1.937 1.00 95.12 317 LEU A C 1
ATOM 2557 O O . LEU A 1 317 ? 7.378 -17.435 2.786 1.00 95.12 317 LEU A O 1
ATOM 2561 N N . PHE A 1 318 ? 6.155 -19.070 1.820 1.00 93.88 318 PHE A N 1
ATOM 2562 C CA . PHE A 1 318 ? 4.926 -18.855 2.591 1.00 93.88 318 PHE A CA 1
ATOM 2563 C C . PHE A 1 318 ? 4.850 -19.684 3.876 1.00 93.88 318 PHE A C 1
ATOM 2565 O O . PHE A 1 318 ? 3.825 -19.634 4.561 1.00 93.88 318 PHE A O 1
ATOM 2572 N N . GLN A 1 319 ? 5.913 -20.414 4.228 1.00 93.00 319 GLN A N 1
ATOM 2573 C CA . GLN A 1 319 ? 5.966 -21.179 5.467 1.00 93.00 319 GLN A CA 1
ATOM 2574 C C . GLN A 1 319 ? 5.698 -20.258 6.673 1.00 93.00 319 GLN A C 1
ATOM 2576 O O . GLN A 1 319 ? 6.359 -19.218 6.802 1.00 93.00 319 GLN A O 1
ATOM 2581 N N . PRO A 1 320 ? 4.751 -20.609 7.565 1.00 92.81 320 PRO A N 1
ATOM 2582 C CA . PRO A 1 320 ? 4.462 -19.805 8.744 1.00 92.81 320 PRO A CA 1
ATOM 2583 C C . PRO A 1 320 ? 5.693 -19.619 9.635 1.00 92.81 320 PRO A C 1
ATOM 2585 O O . PRO A 1 320 ? 6.460 -20.557 9.854 1.00 92.81 320 PRO A O 1
ATOM 2588 N N . TYR A 1 321 ? 5.882 -18.411 10.161 1.00 88.94 321 TYR A N 1
ATOM 2589 C CA . TYR A 1 321 ? 6.911 -18.142 11.161 1.00 88.94 321 TYR A CA 1
ATOM 2590 C C . TYR A 1 321 ? 6.557 -18.833 12.485 1.00 88.94 321 TYR A C 1
ATOM 2592 O O . TYR A 1 321 ? 5.454 -18.658 13.013 1.00 88.94 321 TYR A O 1
ATOM 2600 N N . VAL A 1 322 ? 7.510 -19.599 13.026 1.00 84.25 322 VAL A N 1
ATOM 2601 C CA . VAL A 1 322 ? 7.402 -20.276 14.324 1.00 84.25 322 VAL A CA 1
ATOM 2602 C C . VAL A 1 322 ? 8.417 -19.646 15.287 1.00 84.25 322 VAL A C 1
ATOM 2604 O O . VAL A 1 322 ? 9.623 -19.788 15.057 1.00 84.25 322 VAL A O 1
ATOM 2607 N N . PRO A 1 323 ? 7.963 -18.959 16.355 1.00 76.50 323 PRO A N 1
ATOM 2608 C CA . PRO A 1 323 ? 8.852 -18.345 17.340 1.00 76.50 323 PRO A CA 1
ATOM 2609 C C . PRO A 1 323 ? 9.834 -19.359 17.942 1.00 76.50 323 PRO A C 1
ATOM 2611 O O . PRO A 1 323 ? 9.432 -20.459 18.311 1.00 76.50 323 PRO A O 1
ATOM 2614 N N . GLY A 1 324 ? 11.112 -18.985 18.054 1.00 63.62 324 GLY A N 1
ATOM 2615 C CA . GLY A 1 324 ? 12.157 -19.824 18.664 1.00 63.62 324 GLY A CA 1
ATOM 2616 C C . GLY A 1 324 ? 12.866 -20.797 17.715 1.00 63.62 324 GLY A C 1
ATOM 2617 O O . GLY A 1 324 ? 13.780 -21.496 18.143 1.00 63.62 324 GLY A O 1
ATOM 2618 N N . SER A 1 325 ? 12.498 -20.822 16.433 1.00 53.50 325 SER A N 1
ATOM 2619 C CA . SER A 1 325 ? 13.265 -21.548 15.414 1.00 53.50 325 SER A CA 1
ATOM 2620 C C . SER A 1 325 ? 14.509 -20.732 15.037 1.00 53.50 325 SER A C 1
ATOM 2622 O O . SER A 1 325 ? 14.374 -19.517 14.852 1.00 53.50 325 SER A O 1
ATOM 2624 N N . PRO A 1 326 ? 15.708 -21.336 14.918 1.00 41.84 326 PRO A N 1
ATOM 2625 C CA . PRO A 1 326 ? 16.873 -20.618 14.409 1.00 41.84 326 PRO A CA 1
ATOM 2626 C C . PRO A 1 326 ? 16.581 -20.081 12.997 1.00 41.84 326 PRO A C 1
ATOM 2628 O O . PRO A 1 326 ? 15.798 -20.703 12.270 1.00 41.84 326 PRO A O 1
ATOM 2631 N N . PRO A 1 327 ? 17.164 -18.933 12.604 1.00 47.59 327 PRO A N 1
ATOM 2632 C CA . PRO A 1 327 ? 17.025 -18.432 11.243 1.00 47.59 327 PRO A CA 1
ATOM 2633 C C . PRO A 1 327 ? 17.551 -19.500 10.277 1.00 47.59 327 PRO A C 1
ATOM 2635 O O . PRO A 1 327 ? 18.700 -19.925 10.388 1.00 47.59 327 PRO A O 1
ATOM 2638 N N . SER A 1 328 ? 16.655 -19.983 9.413 1.00 45.12 328 SER A N 1
ATOM 2639 C CA . SER A 1 328 ? 16.912 -20.991 8.379 1.00 45.12 328 SER A CA 1
ATOM 2640 C C . SER A 1 328 ? 17.679 -20.410 7.207 1.00 45.12 328 SER A C 1
ATOM 2642 O O . SER A 1 328 ? 17.199 -19.352 6.727 1.00 45.12 328 SER A O 1
#

Radius of gyration: 21.76 Å; chains: 1; bounding box: 58×46×46 Å

Sequence (328 aa):
MHKLEIRNQGTDVSFYTKSKGSGDEDDLWESKMNSATLKVDREVNYVVTHISSSRSKSDIDVCLAIDDHDLSKSDILLKLADILQSGNLQNVQALTHARVPIVKLIDPVTGLSCDICVNNLLAVVNTKLLKDYAQIDKRLHQLAFLVKHWARSRRVNETYQGTLSSYAYVLMCIHFLQLRKPAILPCLQAMDATYTVTVDNTKCTYFDQVERLRAFGVRNKESIARLLWAFFHYWAYHHDYTNDVISIRTGSIISKRAKDWTRQIGNDRHLICIEDPFDISHDLGRVVDKFSIKILREEFERAANILQYDPNPCVTLFQPYVPGSPPS